Protein AF-C5CI18-F1 (afdb_monomer_lite)

InterPro domains:
  IPR018646 Membrane protein of 12 TMs [PF09847] (4-197)

Secondary structure (DSSP, 8-state):
---HHHHHHHHHHHHHHH-HHHHHHHHHHHHHHHHHHHH-GGGGSTTHHHHHHHHHHHHHHHHHHHHHHHHHHHHHHTT-HHHHS-TT-HHHHHHHHHHHHHHHHHHHHHHHHHHHHH-GGGHHHHHHHHHHHHHHHHHHHHHHHHHHHHHB----SSGGGSB-HHHHHHHHHHHHHHHHHTHHHHHHHHTT-HHHHHHHTT----HHHHHIIIIIHHHHHHHHHHHHHHHHHH----

Structure (mmCIF, N/CA/C/O backbone):
data_AF-C5CI18-F1
#
_entry.id   AF-C5CI18-F1
#
loop_
_atom_site.group_PDB
_atom_site.id
_atom_site.type_symbol
_atom_site.label_atom_id
_atom_site.label_alt_id
_atom_site.label_comp_id
_atom_site.label_asym_id
_atom_site.label_entity_id
_atom_site.label_seq_id
_atom_site.pdbx_PDB_ins_code
_atom_site.Cartn_x
_atom_site.Cartn_y
_atom_site.Cartn_z
_atom_site.occupancy
_atom_site.B_iso_or_equiv
_atom_site.auth_seq_id
_atom_site.auth_comp_id
_atom_site.auth_asym_id
_atom_site.auth_atom_id
_atom_site.pdbx_PDB_model_num
ATOM 1 N N . MET A 1 1 ? 27.831 -16.510 -7.599 1.00 40.03 1 MET A N 1
ATOM 2 C CA . MET A 1 1 ? 26.929 -15.718 -8.469 1.00 40.03 1 MET A CA 1
ATOM 3 C C . MET A 1 1 ? 25.742 -15.272 -7.627 1.00 40.03 1 MET A C 1
ATOM 5 O O . MET A 1 1 ? 25.211 -16.128 -6.927 1.00 40.03 1 MET A O 1
ATOM 9 N N . PRO A 1 2 ? 25.350 -13.984 -7.598 1.00 47.00 2 PRO A N 1
ATOM 10 C CA . PRO A 1 2 ? 24.151 -13.585 -6.863 1.00 47.00 2 PRO A CA 1
ATOM 11 C C . PRO A 1 2 ? 22.942 -14.331 -7.437 1.00 47.00 2 PRO A C 1
ATOM 13 O O . PRO A 1 2 ? 22.797 -14.420 -8.656 1.00 47.00 2 PRO A O 1
ATOM 16 N N . LEU A 1 3 ? 22.098 -14.893 -6.565 1.00 56.41 3 LEU A N 1
ATOM 17 C CA . LEU A 1 3 ? 20.835 -15.511 -6.973 1.00 56.41 3 LEU A CA 1
ATOM 18 C C . LEU A 1 3 ? 20.064 -14.516 -7.859 1.00 56.41 3 LEU A C 1
ATOM 20 O O . LEU A 1 3 ? 20.013 -13.333 -7.511 1.00 56.41 3 LEU A O 1
ATOM 24 N N . PRO A 1 4 ? 19.436 -14.958 -8.964 1.00 71.25 4 PRO A N 1
ATOM 25 C CA . PRO A 1 4 ? 18.792 -14.063 -9.932 1.00 71.25 4 PRO A CA 1
ATOM 26 C C . PRO A 1 4 ? 17.787 -13.100 -9.279 1.00 71.25 4 PRO A C 1
ATOM 28 O O . PRO A 1 4 ? 17.655 -11.961 -9.703 1.00 71.25 4 PRO A O 1
ATOM 31 N N . PHE A 1 5 ? 17.150 -13.510 -8.179 1.00 71.56 5 PHE A N 1
ATOM 32 C CA . PHE A 1 5 ? 16.257 -12.672 -7.376 1.00 71.56 5 PHE A CA 1
ATOM 33 C C . PHE A 1 5 ? 16.962 -11.507 -6.648 1.00 71.56 5 PHE A C 1
ATOM 35 O O . PHE A 1 5 ? 16.484 -10.375 -6.685 1.00 71.56 5 PHE A O 1
ATOM 42 N N . LEU A 1 6 ? 18.126 -11.753 -6.034 1.00 75.56 6 LEU A N 1
ATOM 43 C CA . LEU A 1 6 ? 18.926 -10.716 -5.364 1.00 75.56 6 LEU A CA 1
ATOM 44 C C . LEU A 1 6 ? 19.463 -9.682 -6.359 1.00 75.56 6 LEU A C 1
ATOM 46 O O . LEU A 1 6 ? 19.608 -8.510 -6.014 1.00 75.56 6 LEU A O 1
ATOM 50 N N . ALA A 1 7 ? 19.741 -10.104 -7.595 1.00 77.62 7 ALA A N 1
ATOM 51 C CA . ALA A 1 7 ? 20.151 -9.195 -8.658 1.00 77.62 7 ALA A CA 1
ATOM 52 C C . ALA A 1 7 ? 19.034 -8.196 -9.015 1.00 77.62 7 ALA A C 1
ATOM 54 O O . ALA A 1 7 ? 19.315 -7.002 -9.111 1.00 77.62 7 ALA A O 1
ATOM 55 N N . PHE A 1 8 ? 17.778 -8.653 -9.125 1.00 76.31 8 PHE A N 1
ATOM 56 C CA . PHE A 1 8 ? 16.625 -7.771 -9.359 1.00 76.31 8 PHE A CA 1
ATOM 57 C C . PHE A 1 8 ? 16.404 -6.788 -8.203 1.00 76.31 8 PHE A C 1
ATOM 59 O O . PHE A 1 8 ? 16.270 -5.592 -8.442 1.00 76.31 8 PHE A O 1
ATOM 66 N N . LEU A 1 9 ? 16.474 -7.260 -6.952 1.00 76.44 9 LEU A N 1
ATOM 67 C CA . LEU A 1 9 ? 16.364 -6.384 -5.779 1.00 76.44 9 LEU A CA 1
ATOM 68 C C . LEU A 1 9 ? 17.445 -5.297 -5.763 1.00 76.44 9 LEU A C 1
ATOM 70 O O . LEU A 1 9 ? 17.152 -4.120 -5.563 1.00 76.44 9 LEU A O 1
ATOM 74 N N . ARG A 1 10 ? 18.707 -5.676 -5.994 1.00 81.00 10 ARG A N 1
ATOM 75 C CA . ARG A 1 10 ? 19.821 -4.721 -6.017 1.00 81.00 10 ARG A CA 1
ATOM 76 C C . ARG A 1 10 ? 19.659 -3.700 -7.142 1.00 81.00 10 ARG A C 1
ATOM 78 O O . ARG A 1 10 ? 19.956 -2.528 -6.929 1.00 81.00 10 ARG A O 1
ATOM 85 N N . LYS A 1 11 ? 19.214 -4.142 -8.321 1.00 82.94 11 LYS A N 1
ATOM 86 C CA . LYS A 1 11 ? 18.955 -3.270 -9.470 1.00 82.94 11 LYS A CA 1
ATOM 87 C C . LYS A 1 11 ? 17.913 -2.207 -9.115 1.00 82.94 11 LYS A C 1
ATOM 89 O O . LYS A 1 11 ? 18.210 -1.024 -9.256 1.00 82.94 11 LYS A O 1
ATOM 94 N N . ASP A 1 12 ? 16.749 -2.619 -8.615 1.00 80.38 12 ASP A N 1
ATOM 95 C CA . ASP A 1 12 ? 15.661 -1.695 -8.280 1.00 80.38 12 ASP A CA 1
ATOM 96 C C . ASP A 1 12 ? 16.062 -0.723 -7.163 1.00 80.38 12 ASP A C 1
ATOM 98 O O . ASP A 1 12 ? 15.792 0.473 -7.258 1.00 80.38 12 ASP A O 1
ATOM 102 N N . LEU A 1 13 ? 16.796 -1.191 -6.146 1.00 82.81 13 LEU A N 1
ATOM 103 C CA . LEU A 1 13 ? 17.299 -0.317 -5.082 1.00 82.81 13 LEU A CA 1
ATOM 104 C C . LEU A 1 13 ? 18.236 0.765 -5.627 1.00 82.81 13 LEU A C 1
ATOM 106 O O . LEU A 1 13 ? 18.121 1.938 -5.277 1.00 82.81 13 LEU A O 1
ATOM 110 N N . LEU A 1 14 ? 19.179 0.367 -6.486 1.00 83.56 14 LEU A N 1
ATOM 111 C CA . LEU A 1 14 ? 20.121 1.296 -7.101 1.00 83.56 14 LEU A CA 1
ATOM 112 C C . LEU A 1 14 ? 19.411 2.285 -8.023 1.00 83.56 14 LEU A C 1
ATOM 114 O O . LEU A 1 14 ? 19.809 3.445 -8.058 1.00 83.56 14 LEU A O 1
ATOM 118 N N . LEU A 1 15 ? 18.371 1.853 -8.740 1.00 83.00 15 LEU A N 1
ATOM 119 C CA . LEU A 1 15 ? 17.562 2.733 -9.579 1.00 83.00 15 LEU A CA 1
ATOM 120 C C . LEU A 1 15 ? 16.873 3.813 -8.736 1.00 83.00 15 LEU A C 1
ATOM 122 O O . LEU A 1 15 ? 16.994 4.993 -9.052 1.00 83.00 15 LEU A O 1
ATOM 126 N N . ILE A 1 16 ? 16.231 3.426 -7.628 1.00 84.62 16 ILE A N 1
ATOM 127 C CA . ILE A 1 16 ? 15.568 4.368 -6.710 1.00 84.62 16 ILE A CA 1
ATOM 128 C C . ILE A 1 16 ? 16.565 5.397 -6.164 1.00 84.62 16 ILE A C 1
ATOM 130 O O . ILE A 1 16 ? 16.252 6.581 -6.116 1.00 84.62 16 ILE A O 1
ATOM 134 N N . LEU A 1 17 ? 17.766 4.962 -5.768 1.00 83.81 17 LEU A N 1
ATOM 135 C CA . LEU A 1 17 ? 18.790 5.849 -5.203 1.00 83.81 17 LEU A CA 1
ATOM 136 C C . LEU A 1 17 ? 19.443 6.771 -6.242 1.00 83.81 17 LEU A C 1
ATOM 138 O O . LEU A 1 17 ? 19.884 7.863 -5.892 1.00 83.81 17 LEU A O 1
ATOM 142 N N . ARG A 1 18 ? 19.542 6.334 -7.501 1.00 84.44 18 ARG A N 1
ATOM 143 C CA . ARG A 1 18 ? 20.154 7.116 -8.586 1.00 84.44 18 ARG A CA 1
ATOM 144 C C . ARG A 1 18 ? 19.205 8.146 -9.176 1.00 84.44 18 ARG A C 1
ATOM 146 O O . ARG A 1 18 ? 19.661 9.213 -9.571 1.00 84.44 18 ARG A O 1
ATOM 153 N N . GLU A 1 19 ? 17.915 7.832 -9.235 1.00 84.50 19 GLU A N 1
ATOM 154 C CA . GLU A 1 19 ? 16.907 8.697 -9.836 1.00 84.50 19 GLU A CA 1
ATOM 155 C C . GLU A 1 19 ? 16.219 9.555 -8.763 1.00 84.50 19 GLU A C 1
ATOM 157 O O . GLU A 1 19 ? 15.298 9.084 -8.088 1.00 84.50 19 GLU A O 1
ATOM 162 N N . PRO A 1 20 ? 16.583 10.844 -8.610 1.00 82.94 20 PRO A N 1
ATOM 163 C CA . PRO A 1 20 ? 16.071 11.688 -7.527 1.00 82.94 20 PRO A CA 1
ATOM 164 C C . PRO A 1 20 ? 14.546 11.859 -7.570 1.00 82.94 20 PRO A C 1
ATOM 166 O O . PRO A 1 20 ? 13.908 12.058 -6.540 1.00 82.94 20 PRO A O 1
ATOM 169 N N . LYS A 1 21 ? 13.939 11.738 -8.756 1.00 83.12 21 LYS A N 1
ATOM 170 C CA . LYS A 1 21 ? 12.481 11.791 -8.936 1.00 83.12 21 LYS A CA 1
ATOM 171 C C . LYS A 1 21 ? 11.787 10.555 -8.363 1.00 83.12 21 LYS A C 1
ATOM 173 O O . LYS A 1 21 ? 10.728 10.689 -7.754 1.00 83.12 21 LYS A O 1
ATOM 178 N N . LEU A 1 22 ? 12.388 9.374 -8.537 1.00 82.38 22 LEU A N 1
ATOM 179 C CA . LEU A 1 22 ? 11.909 8.142 -7.915 1.00 82.38 22 LEU A CA 1
ATOM 180 C C . LEU A 1 22 ? 12.125 8.221 -6.405 1.00 82.38 22 LEU A C 1
ATOM 182 O O . LEU A 1 22 ? 11.165 8.050 -5.662 1.00 82.38 22 LEU A O 1
ATOM 186 N N . ALA A 1 23 ? 13.325 8.593 -5.948 1.00 85.31 23 ALA A N 1
ATOM 187 C CA . ALA A 1 23 ? 13.603 8.788 -4.523 1.00 85.31 23 ALA A CA 1
ATOM 188 C C . ALA A 1 23 ? 12.584 9.726 -3.849 1.00 85.31 23 ALA A C 1
ATOM 190 O O . ALA A 1 23 ? 12.075 9.417 -2.772 1.00 85.31 23 ALA A O 1
ATOM 191 N N . PHE A 1 24 ? 12.229 10.837 -4.504 1.00 84.69 24 PHE A N 1
ATOM 192 C CA . PHE A 1 24 ? 11.206 11.757 -4.011 1.00 84.69 24 PHE A CA 1
ATOM 193 C C . PHE A 1 24 ? 9.830 11.095 -3.881 1.00 84.69 24 PHE A C 1
ATOM 195 O O . PHE A 1 24 ? 9.183 11.259 -2.849 1.00 84.69 24 PHE A O 1
ATOM 202 N N . ALA A 1 25 ? 9.389 10.318 -4.876 1.00 84.25 25 ALA A N 1
ATOM 203 C CA . ALA A 1 25 ? 8.113 9.603 -4.809 1.00 84.25 25 ALA A CA 1
ATOM 204 C C . ALA A 1 25 ? 8.063 8.620 -3.623 1.00 84.25 25 ALA A C 1
ATOM 206 O O . ALA A 1 25 ? 7.066 8.570 -2.903 1.00 84.25 25 ALA A O 1
ATOM 207 N N . PHE A 1 26 ? 9.157 7.909 -3.344 1.00 87.06 26 PHE A N 1
ATOM 208 C CA . PHE A 1 26 ? 9.227 7.027 -2.177 1.00 87.06 26 PHE A CA 1
ATOM 209 C C . PHE A 1 26 ? 9.206 7.793 -0.855 1.00 87.06 26 PHE A C 1
ATOM 211 O O . PHE A 1 26 ? 8.498 7.399 0.066 1.00 87.06 26 PHE A O 1
ATOM 218 N N . LEU A 1 27 ? 9.963 8.885 -0.744 1.00 88.38 27 LEU A N 1
ATOM 219 C CA . LEU A 1 27 ? 10.158 9.584 0.528 1.00 88.38 27 LEU A CA 1
ATOM 220 C C . LEU A 1 27 ? 9.075 10.618 0.855 1.00 88.38 27 LEU A C 1
ATOM 222 O O . LEU A 1 27 ? 8.988 11.055 2.003 1.00 88.38 27 LEU A O 1
ATOM 226 N N . TYR A 1 28 ? 8.247 11.012 -0.116 1.00 88.50 28 TYR A N 1
ATOM 227 C CA . TYR A 1 28 ? 7.237 12.056 0.066 1.00 88.50 28 TYR A CA 1
ATOM 228 C C . TYR A 1 28 ? 6.346 11.845 1.304 1.00 88.50 28 TYR A C 1
ATOM 230 O O . TYR A 1 28 ? 6.217 12.785 2.097 1.00 88.50 28 TYR A O 1
ATOM 238 N N . PRO A 1 29 ? 5.790 10.641 1.563 1.00 87.00 29 PRO A N 1
ATOM 239 C CA . PRO A 1 29 ? 4.938 10.437 2.733 1.00 87.00 29 PRO A CA 1
ATOM 240 C C . PRO A 1 29 ? 5.662 10.643 4.067 1.00 87.00 29 PRO A C 1
ATOM 242 O O . PRO A 1 29 ? 5.061 11.137 5.019 1.00 87.00 29 PRO A O 1
ATOM 245 N N . THR A 1 30 ? 6.958 10.325 4.128 1.00 86.69 30 THR A N 1
ATOM 246 C CA . THR A 1 30 ? 7.787 10.478 5.332 1.00 86.69 30 THR A CA 1
ATOM 247 C C . THR A 1 30 ? 7.905 11.936 5.761 1.00 86.69 30 THR A C 1
ATOM 249 O O . THR A 1 30 ? 7.894 12.221 6.955 1.00 86.69 30 THR A O 1
ATOM 252 N N . PHE A 1 31 ? 8.001 12.866 4.807 1.00 87.44 31 PHE A N 1
ATOM 253 C CA . PHE A 1 31 ? 8.146 14.296 5.097 1.00 87.44 31 PHE A CA 1
ATOM 254 C C . PHE A 1 31 ? 6.803 15.009 5.247 1.00 87.44 31 PHE A C 1
ATOM 256 O O . PHE A 1 31 ? 6.665 15.909 6.078 1.00 87.44 31 PHE A O 1
ATOM 263 N N . PHE A 1 32 ? 5.802 14.601 4.465 1.00 88.25 32 PHE A N 1
ATOM 264 C CA . PHE A 1 32 ? 4.508 15.273 4.433 1.00 88.25 32 PHE A CA 1
ATOM 265 C C . PHE A 1 32 ? 3.740 15.138 5.753 1.00 88.25 32 PHE A C 1
ATOM 267 O O . PHE A 1 32 ? 3.159 16.114 6.224 1.00 88.25 32 PHE A O 1
ATOM 274 N N . ILE A 1 33 ? 3.763 13.960 6.388 1.00 85.62 33 ILE A N 1
ATOM 275 C CA . ILE A 1 33 ? 3.007 13.726 7.628 1.00 85.62 33 ILE A CA 1
ATOM 276 C C . ILE A 1 33 ? 3.530 14.575 8.804 1.00 85.62 33 ILE A C 1
ATOM 278 O O . ILE A 1 33 ? 2.727 15.266 9.433 1.00 85.62 33 ILE A O 1
ATOM 282 N N . PRO A 1 34 ? 4.842 14.624 9.104 1.00 85.50 34 PRO A N 1
ATOM 283 C CA . PRO A 1 34 ? 5.355 15.547 10.113 1.00 85.50 34 PRO A CA 1
ATOM 284 C C . PRO A 1 34 ? 5.069 17.014 9.773 1.00 85.50 34 PRO A C 1
ATOM 286 O O . PRO A 1 34 ? 4.675 17.774 10.654 1.00 85.50 34 PRO A O 1
ATOM 289 N N . ALA A 1 35 ? 5.214 17.413 8.504 1.00 89.38 35 ALA A N 1
ATOM 290 C CA . ALA A 1 35 ? 4.961 18.788 8.079 1.00 89.38 35 ALA A CA 1
ATOM 291 C C . ALA A 1 35 ? 3.494 19.205 8.289 1.00 89.38 35 ALA A C 1
ATOM 293 O O . ALA A 1 35 ? 3.228 20.276 8.841 1.00 89.38 35 ALA A O 1
ATOM 294 N N . ILE A 1 36 ? 2.525 18.359 7.919 1.00 89.88 36 ILE A N 1
ATOM 295 C CA . ILE A 1 36 ? 1.109 18.700 8.100 1.00 89.88 36 ILE A CA 1
ATOM 296 C C . ILE A 1 36 ? 0.719 18.752 9.580 1.00 89.88 36 ILE A C 1
ATOM 298 O O . ILE A 1 36 ? -0.036 19.631 9.985 1.00 89.88 36 ILE A O 1
ATOM 302 N N . VAL A 1 37 ? 1.294 17.879 10.409 1.00 89.81 37 VAL A N 1
ATOM 303 C CA . VAL A 1 37 ? 1.093 17.910 11.863 1.00 89.81 37 VAL A CA 1
ATOM 304 C C . VAL A 1 37 ? 1.670 19.186 12.484 1.00 89.81 37 VAL A C 1
ATOM 306 O O . VAL A 1 37 ? 1.046 19.763 13.372 1.00 89.81 37 VAL A O 1
ATOM 309 N N . LEU A 1 38 ? 2.835 19.648 12.015 1.00 90.44 38 LEU A N 1
ATOM 310 C CA . LEU A 1 38 ? 3.441 20.903 12.477 1.00 90.44 38 LEU A CA 1
ATOM 311 C C . LEU A 1 38 ? 2.593 22.123 12.099 1.00 90.44 38 LEU A C 1
ATOM 313 O O . LEU A 1 38 ? 2.406 23.014 12.922 1.00 90.44 38 LEU A O 1
ATOM 317 N N . THR A 1 39 ? 2.071 22.154 10.872 1.00 92.56 39 THR A N 1
ATOM 318 C CA . THR A 1 39 ? 1.236 23.268 10.385 1.00 92.56 39 THR A CA 1
ATOM 319 C C . THR A 1 39 ? -0.175 23.266 10.971 1.00 92.56 39 THR A C 1
ATOM 321 O O . TH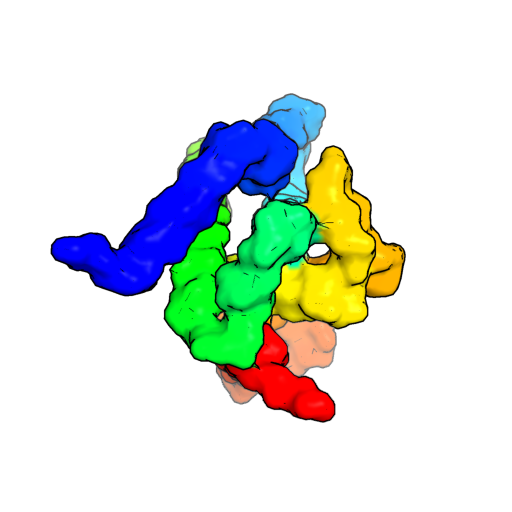R A 1 39 ? -0.750 24.333 11.156 1.00 92.56 39 THR A O 1
ATOM 324 N N . ASN A 1 40 ? -0.724 22.095 11.306 1.00 91.81 40 ASN A N 1
ATOM 325 C CA . ASN A 1 40 ? -2.082 21.944 11.828 1.00 91.81 40 ASN A CA 1
ATOM 326 C C . ASN A 1 40 ? -2.112 21.054 13.087 1.00 91.81 40 ASN A C 1
ATOM 328 O O . ASN A 1 40 ? -2.553 19.902 13.028 1.00 91.81 40 ASN A O 1
ATOM 332 N N . PRO A 1 41 ? -1.710 21.575 14.264 1.00 90.25 41 PRO A N 1
ATOM 333 C CA . PRO A 1 41 ? -1.658 20.793 15.504 1.00 90.25 41 PRO A CA 1
ATOM 334 C C . PRO A 1 41 ? -3.014 20.244 15.976 1.00 90.25 41 PRO A C 1
ATOM 336 O O . PRO A 1 41 ? -3.059 19.304 16.772 1.00 90.25 41 PRO A O 1
ATOM 339 N N . SER A 1 42 ? -4.129 20.802 15.492 1.00 92.44 42 SER A N 1
ATOM 340 C CA . SER A 1 42 ? -5.485 20.301 15.754 1.00 92.44 42 SER A CA 1
ATOM 341 C C . SER A 1 42 ? -5.691 18.860 15.272 1.00 92.44 42 SER A C 1
ATOM 343 O O . SER A 1 42 ? -6.495 18.139 15.858 1.00 92.44 42 SER A O 1
ATOM 345 N N . LEU A 1 43 ? -4.911 18.401 14.284 1.00 90.56 43 LEU A N 1
ATOM 346 C CA . LEU A 1 43 ? -4.914 17.020 13.792 1.00 90.56 43 LEU A CA 1
ATOM 347 C C . LEU A 1 43 ? -4.495 15.990 14.854 1.00 90.56 43 LEU A C 1
ATOM 349 O O . LEU A 1 43 ? -4.790 14.807 14.717 1.00 90.56 43 LEU A O 1
ATOM 353 N N . LEU A 1 44 ? -3.836 16.419 15.933 1.00 90.19 44 LEU A N 1
ATOM 354 C CA . LEU A 1 44 ? -3.428 15.539 17.032 1.00 90.19 44 LEU A CA 1
ATOM 355 C C . LEU A 1 44 ? -4.510 15.366 18.111 1.00 90.19 44 LEU A C 1
ATOM 357 O O . LEU A 1 44 ? -4.259 14.711 19.122 1.00 90.19 44 LEU A O 1
ATOM 361 N N . ARG A 1 45 ? -5.693 15.978 17.955 1.00 88.56 45 ARG A N 1
ATOM 362 C CA . ARG A 1 45 ? -6.739 16.003 18.991 1.00 88.56 45 ARG A CA 1
ATOM 363 C C . ARG A 1 45 ? -8.126 15.703 18.422 1.00 88.56 45 ARG A C 1
ATOM 365 O O . ARG A 1 45 ? -8.451 16.091 17.303 1.00 88.56 45 ARG A O 1
ATOM 372 N N . GLY A 1 46 ? -8.970 15.058 19.232 1.00 87.12 46 GLY A N 1
ATOM 373 C CA . GLY A 1 46 ? -10.384 14.813 18.920 1.00 87.12 46 GLY A CA 1
ATOM 374 C C . GLY A 1 46 ? -10.601 14.182 17.539 1.00 87.12 46 GLY A C 1
ATOM 375 O O . GLY A 1 46 ? -9.893 13.253 17.153 1.00 87.12 46 GLY A O 1
ATOM 376 N N . GLY A 1 47 ? -11.558 14.717 16.774 1.00 86.00 47 GLY A N 1
ATOM 377 C CA . GLY A 1 47 ? -11.851 14.264 15.407 1.00 86.00 47 GLY A CA 1
ATOM 378 C C . GLY A 1 47 ? -10.715 14.487 14.397 1.00 86.00 47 GLY A C 1
ATOM 379 O O . GLY A 1 47 ? -10.673 13.803 13.376 1.00 86.00 47 GLY A O 1
ATOM 380 N N . GLY A 1 48 ? -9.755 15.373 14.691 1.00 88.81 48 GLY A N 1
ATOM 381 C CA . GLY A 1 48 ? -8.579 15.598 13.847 1.00 88.81 48 GLY A CA 1
ATOM 382 C C . GLY A 1 48 ? -7.694 14.356 13.710 1.00 88.81 48 GLY A C 1
ATOM 383 O O . GLY A 1 48 ? -7.100 14.139 12.657 1.00 88.81 48 GLY A O 1
ATOM 384 N N . ILE A 1 49 ? -7.691 13.479 14.720 1.00 87.75 49 ILE A N 1
ATOM 385 C CA . ILE A 1 49 ? -6.933 12.220 14.701 1.00 87.75 49 ILE A CA 1
ATOM 386 C C . ILE A 1 49 ? -7.434 11.308 13.576 1.00 87.75 49 ILE A C 1
ATOM 388 O O . ILE A 1 49 ? -6.637 10.712 12.854 1.00 87.75 49 ILE A O 1
ATOM 392 N N . LEU A 1 50 ? -8.754 11.229 13.380 1.00 86.19 50 LEU A N 1
ATOM 393 C CA . LEU A 1 50 ? -9.350 10.432 12.304 1.00 86.19 50 LEU A CA 1
ATOM 394 C C . LEU A 1 50 ? -8.990 10.989 10.925 1.00 86.19 50 LEU A C 1
ATOM 396 O O . LEU A 1 50 ? -8.702 10.217 10.009 1.00 86.19 50 LEU A O 1
ATOM 400 N N . GLN A 1 51 ? -8.960 12.316 10.780 1.00 89.25 51 GLN A N 1
ATOM 401 C CA . GLN A 1 51 ? -8.529 12.968 9.542 1.00 89.25 51 GLN A CA 1
ATOM 402 C C . GLN A 1 51 ? -7.055 12.673 9.249 1.00 89.25 51 GLN A C 1
ATOM 404 O O . GLN A 1 51 ? -6.719 12.298 8.128 1.00 89.25 51 GLN A O 1
ATOM 409 N N . LEU A 1 52 ? -6.189 12.765 10.264 1.00 90.50 52 LEU A N 1
ATOM 410 C CA . LEU A 1 52 ? -4.765 12.463 10.142 1.00 90.50 52 LEU A CA 1
ATOM 411 C C . LEU A 1 52 ? -4.518 11.005 9.741 1.00 90.50 52 LEU A C 1
ATOM 413 O O . LEU A 1 52 ? -3.721 10.747 8.842 1.00 90.50 52 LEU A O 1
ATOM 417 N N . LEU A 1 53 ? -5.220 10.058 10.370 1.00 88.50 53 LEU A N 1
ATOM 418 C CA . LEU A 1 53 ? -5.124 8.638 10.028 1.00 88.50 53 LEU A CA 1
ATOM 419 C C . LEU A 1 53 ? -5.611 8.370 8.604 1.00 88.50 53 LEU A C 1
ATOM 421 O O . LEU A 1 53 ? -4.929 7.683 7.849 1.00 88.50 53 LEU A O 1
ATOM 425 N N . SER A 1 54 ? -6.746 8.951 8.214 1.00 87.31 54 SER A N 1
ATOM 426 C CA . SER A 1 54 ? -7.296 8.796 6.862 1.00 87.31 54 SER A CA 1
ATOM 427 C C . SER A 1 54 ? -6.329 9.329 5.806 1.00 87.31 54 SER A C 1
ATOM 429 O O . SER A 1 54 ? -6.051 8.655 4.817 1.00 87.31 54 SER A O 1
ATOM 431 N N . LEU A 1 55 ? -5.759 10.511 6.051 1.00 90.31 55 LEU A N 1
ATOM 432 C CA . LEU A 1 55 ? -4.768 11.130 5.180 1.00 90.31 55 LEU A CA 1
ATOM 433 C C . LEU A 1 55 ? -3.490 10.294 5.082 1.00 90.31 55 LEU A C 1
ATOM 435 O O . LEU A 1 55 ? -2.965 10.115 3.989 1.00 90.31 55 LEU A O 1
ATOM 439 N N . LEU A 1 56 ? -2.999 9.765 6.203 1.00 89.88 56 LEU A N 1
ATOM 440 C CA . LEU A 1 56 ? -1.818 8.906 6.242 1.00 89.88 56 LEU A CA 1
ATOM 441 C C . LEU A 1 56 ? -2.021 7.638 5.422 1.00 89.88 56 LEU A C 1
ATOM 443 O O . LEU A 1 56 ? -1.176 7.301 4.596 1.00 89.88 56 LEU A O 1
ATOM 447 N N . ILE A 1 57 ? -3.143 6.951 5.641 1.00 90.38 57 ILE A N 1
ATOM 448 C CA . ILE A 1 57 ? -3.483 5.717 4.931 1.00 90.38 57 ILE A CA 1
ATOM 449 C C . ILE A 1 57 ? -3.560 6.001 3.436 1.00 90.38 57 ILE A C 1
ATOM 451 O O . ILE A 1 57 ? -2.894 5.330 2.650 1.00 90.38 57 ILE A O 1
ATOM 455 N N . PHE A 1 58 ? -4.304 7.042 3.059 1.00 90.62 58 PHE A N 1
ATOM 456 C CA . PHE A 1 58 ? -4.423 7.471 1.674 1.00 90.62 58 PHE A CA 1
ATOM 457 C C . PHE A 1 58 ? -3.056 7.772 1.054 1.00 90.62 58 PHE A C 1
ATOM 459 O O . PHE A 1 58 ? -2.752 7.284 -0.031 1.00 90.62 58 PHE A O 1
ATOM 466 N N . LEU A 1 59 ? -2.208 8.536 1.744 1.00 91.81 59 LEU A N 1
ATOM 467 C CA . LEU A 1 59 ? -0.917 8.956 1.218 1.00 91.81 59 LEU A CA 1
ATOM 468 C C . LEU A 1 59 ? 0.027 7.770 1.017 1.00 91.81 59 LEU A C 1
ATOM 470 O O . LEU A 1 59 ? 0.639 7.658 -0.040 1.00 91.81 59 LEU A O 1
ATOM 474 N N . ILE A 1 60 ? 0.113 6.867 1.994 1.00 92.75 60 ILE A N 1
ATOM 475 C CA . ILE A 1 60 ? 0.933 5.656 1.896 1.00 92.75 60 ILE A CA 1
ATOM 476 C C . ILE A 1 60 ? 0.451 4.773 0.749 1.00 92.75 60 ILE A C 1
ATOM 478 O O . ILE A 1 60 ? 1.257 4.375 -0.093 1.00 92.75 60 ILE A O 1
ATOM 482 N N . CYS A 1 61 ? -0.850 4.496 0.682 1.00 94.12 61 CYS A N 1
ATOM 483 C CA . CYS A 1 61 ? -1.426 3.647 -0.354 1.00 94.12 61 CYS A CA 1
ATOM 484 C C . CYS A 1 61 ? -1.252 4.256 -1.747 1.00 94.12 61 CYS A C 1
ATOM 486 O O . CYS A 1 61 ? -0.781 3.582 -2.660 1.00 94.12 61 CYS A O 1
ATOM 488 N N . ASN A 1 62 ? -1.556 5.544 -1.900 1.00 92.12 62 ASN A N 1
ATOM 489 C CA . ASN A 1 62 ? -1.458 6.226 -3.183 1.00 92.12 62 ASN A CA 1
ATOM 490 C C . ASN A 1 62 ? -0.010 6.315 -3.665 1.00 92.12 62 ASN A C 1
ATOM 492 O O . ASN A 1 62 ? 0.282 5.981 -4.812 1.00 92.12 62 ASN A O 1
ATOM 496 N N . TYR A 1 63 ? 0.922 6.689 -2.786 1.00 92.19 63 TYR A N 1
ATOM 497 C CA . TYR A 1 63 ? 2.329 6.756 -3.164 1.00 92.19 63 TYR A CA 1
ATOM 498 C C . TYR A 1 63 ? 2.948 5.374 -3.395 1.00 92.19 63 TYR A C 1
ATOM 500 O O . TYR A 1 63 ? 3.815 5.262 -4.253 1.00 92.19 63 TYR A O 1
ATOM 508 N N . THR A 1 64 ? 2.463 4.312 -2.742 1.00 94.75 64 THR A N 1
ATOM 509 C CA . THR A 1 64 ? 2.849 2.933 -3.095 1.00 94.75 64 THR A CA 1
ATOM 510 C C . THR A 1 64 ? 2.523 2.636 -4.562 1.00 94.75 64 THR A C 1
ATOM 512 O O . THR A 1 64 ? 3.393 2.192 -5.316 1.00 94.75 64 THR A O 1
ATOM 515 N N . THR A 1 65 ? 1.295 2.942 -4.990 1.00 92.31 65 THR A N 1
ATOM 516 C CA . THR A 1 65 ? 0.840 2.744 -6.374 1.00 92.31 65 THR A CA 1
ATOM 517 C C . THR A 1 65 ? 1.612 3.628 -7.362 1.00 92.31 65 THR A C 1
ATOM 519 O O . THR A 1 65 ? 2.084 3.138 -8.392 1.00 92.31 65 THR A O 1
ATOM 522 N N . ILE A 1 66 ? 1.804 4.915 -7.037 1.00 89.75 66 ILE A N 1
ATOM 523 C CA . ILE A 1 66 ? 2.558 5.873 -7.865 1.00 89.75 66 ILE A CA 1
ATOM 524 C C . ILE A 1 66 ? 4.006 5.414 -8.033 1.00 89.75 66 ILE A C 1
ATOM 526 O O . ILE A 1 66 ? 4.491 5.336 -9.156 1.00 89.75 66 ILE A O 1
ATOM 530 N N . SER A 1 67 ? 4.690 5.072 -6.944 1.00 91.19 67 SER A N 1
ATOM 531 C CA . SER A 1 67 ? 6.088 4.642 -6.975 1.00 91.19 67 SER A CA 1
ATOM 532 C C . SER A 1 67 ? 6.280 3.346 -7.761 1.00 91.19 67 SER A C 1
ATOM 534 O O . SER A 1 67 ? 7.238 3.229 -8.524 1.00 91.19 67 SER A O 1
ATOM 536 N N . SER A 1 68 ? 5.346 2.398 -7.642 1.00 91.38 68 SER A N 1
ATOM 537 C CA . SER A 1 68 ? 5.354 1.176 -8.454 1.00 91.38 68 SER A CA 1
ATOM 538 C C . SER A 1 68 ? 5.182 1.460 -9.947 1.00 91.38 68 SER A C 1
ATOM 540 O O . SER A 1 68 ? 5.965 0.982 -10.776 1.00 91.38 68 SER A O 1
ATOM 542 N N . THR A 1 69 ? 4.216 2.312 -10.289 1.00 89.12 69 THR A N 1
ATOM 543 C CA . THR A 1 69 ? 3.997 2.754 -11.671 1.00 89.12 69 THR A CA 1
ATOM 544 C C . THR A 1 69 ? 5.244 3.447 -12.224 1.00 89.12 69 THR A C 1
ATOM 546 O O . THR A 1 69 ? 5.682 3.170 -13.336 1.00 89.12 69 THR A O 1
ATOM 549 N N . ALA A 1 70 ? 5.847 4.330 -11.429 1.00 86.62 70 ALA A N 1
ATOM 550 C CA . ALA A 1 70 ? 7.002 5.122 -11.816 1.00 86.62 70 ALA A CA 1
ATOM 551 C C . ALA A 1 70 ? 8.223 4.255 -12.119 1.00 86.62 70 ALA A C 1
ATOM 553 O O . ALA A 1 70 ? 8.847 4.434 -13.161 1.00 86.62 70 ALA A O 1
ATOM 554 N N . ILE A 1 71 ? 8.546 3.302 -11.237 1.00 87.12 71 ILE A N 1
ATOM 555 C CA . ILE A 1 71 ? 9.645 2.357 -11.470 1.00 87.12 71 ILE A CA 1
ATOM 556 C C . ILE A 1 71 ? 9.408 1.592 -12.774 1.00 87.12 71 ILE A C 1
ATOM 558 O O . ILE A 1 71 ? 10.316 1.506 -13.597 1.00 87.12 71 ILE A O 1
ATOM 562 N N . SER A 1 72 ? 8.187 1.092 -12.981 1.00 84.38 72 SER A N 1
ATOM 563 C CA . SER A 1 72 ? 7.830 0.323 -14.180 1.00 84.38 72 SER A CA 1
ATOM 564 C C . SER A 1 72 ? 7.977 1.168 -15.459 1.00 84.38 72 SER A C 1
ATOM 566 O O . SER A 1 72 ? 8.590 0.729 -16.433 1.00 84.38 72 SER A O 1
ATOM 568 N N . ALA A 1 73 ? 7.525 2.426 -15.432 1.00 80.44 73 ALA A N 1
ATOM 569 C CA . ALA A 1 73 ? 7.654 3.364 -16.549 1.00 80.44 73 ALA A CA 1
ATOM 570 C C . ALA A 1 73 ? 9.119 3.738 -16.849 1.00 80.44 73 ALA A C 1
ATOM 572 O O . ALA A 1 73 ? 9.512 3.845 -18.013 1.00 80.44 73 ALA A O 1
ATOM 573 N N . PHE A 1 74 ? 9.948 3.914 -15.814 1.00 78.44 74 PHE A N 1
ATOM 574 C CA . PHE A 1 74 ? 11.377 4.196 -15.974 1.00 78.44 74 PHE A CA 1
ATOM 575 C C . PHE A 1 74 ? 12.112 3.043 -16.656 1.00 78.44 74 PHE A C 1
ATOM 577 O O . PHE A 1 74 ? 12.850 3.257 -17.616 1.00 78.44 74 PHE A O 1
ATOM 584 N N . GLU A 1 75 ? 11.895 1.809 -16.208 1.00 76.38 75 GLU A N 1
ATOM 585 C CA . GLU A 1 75 ? 12.548 0.647 -16.814 1.00 76.38 75 GLU A CA 1
ATOM 586 C C . GLU A 1 75 ? 12.098 0.412 -18.258 1.00 76.38 75 GLU A C 1
ATOM 588 O O . GLU A 1 75 ? 12.910 0.038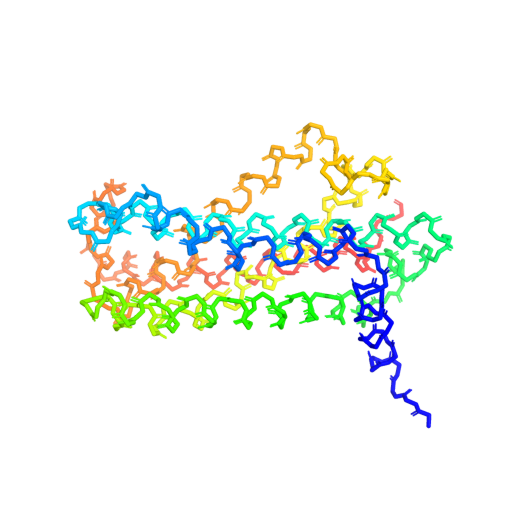 -19.109 1.00 76.38 75 GLU A O 1
ATOM 593 N N . ARG A 1 76 ? 10.824 0.694 -18.557 1.00 72.94 76 ARG A N 1
ATOM 594 C CA . ARG A 1 76 ? 10.279 0.642 -19.915 1.00 72.94 76 ARG A CA 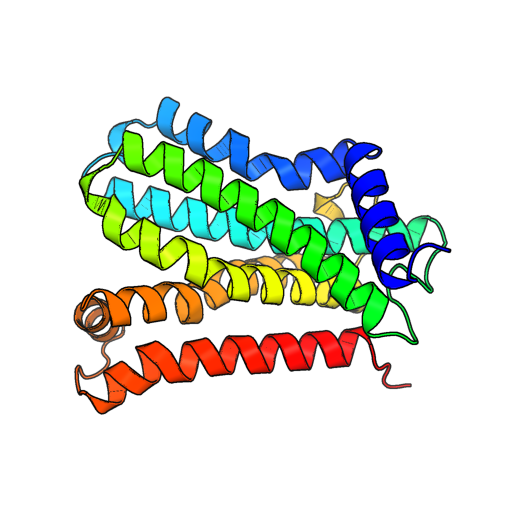1
ATOM 595 C C . ARG A 1 76 ? 11.006 1.611 -20.848 1.00 72.94 76 ARG A C 1
ATOM 597 O O . ARG A 1 76 ? 11.318 1.254 -21.983 1.00 72.94 76 ARG A O 1
ATOM 604 N N . GLN A 1 77 ? 11.314 2.817 -20.371 1.00 71.88 77 GLN A N 1
ATOM 605 C CA . GLN A 1 77 ? 12.031 3.826 -21.151 1.00 71.88 77 GLN A CA 1
ATOM 606 C C . GLN A 1 77 ? 13.502 3.457 -21.398 1.00 71.88 77 GLN A C 1
ATOM 608 O O . GLN A 1 77 ? 14.023 3.717 -22.479 1.00 71.88 77 GLN A O 1
ATOM 613 N N . VAL A 1 78 ? 14.173 2.834 -20.424 1.00 67.25 78 VAL A N 1
ATOM 614 C CA . VAL A 1 78 ? 15.594 2.435 -20.522 1.00 67.25 78 VAL A CA 1
ATOM 615 C C . VAL A 1 78 ? 15.803 1.257 -21.497 1.00 67.25 78 VAL A C 1
ATOM 617 O O . VAL A 1 78 ? 16.927 0.823 -21.732 1.00 67.25 78 VAL A O 1
ATOM 620 N N . GLY A 1 79 ? 14.735 0.754 -22.128 1.00 56.81 79 GLY A N 1
ATOM 621 C CA . GLY A 1 79 ? 14.801 -0.344 -23.095 1.00 56.81 79 GLY A CA 1
ATOM 622 C C . GLY A 1 79 ? 14.908 -1.719 -22.438 1.00 56.81 79 GLY A C 1
ATOM 623 O O . GLY A 1 79 ? 14.987 -2.731 -23.131 1.00 56.81 79 GLY A O 1
ATOM 624 N N . ASP A 1 80 ? 14.832 -1.786 -21.108 1.00 57.66 80 ASP A N 1
ATOM 625 C CA . ASP A 1 80 ? 14.824 -3.030 -20.345 1.00 57.66 80 ASP A CA 1
ATOM 626 C C . ASP A 1 80 ? 13.393 -3.584 -20.234 1.00 57.66 80 ASP A C 1
ATOM 628 O O . ASP A 1 80 ? 12.912 -3.926 -19.158 1.00 57.66 80 ASP A O 1
ATOM 632 N N . TYR A 1 81 ? 12.669 -3.649 -21.359 1.00 49.28 81 TYR A N 1
ATOM 633 C CA . TYR A 1 81 ? 11.261 -4.078 -21.410 1.00 49.28 81 TYR A CA 1
ATOM 634 C C . TYR A 1 81 ? 11.051 -5.475 -20.811 1.00 49.28 81 TYR A C 1
ATOM 636 O O . TYR A 1 81 ? 10.038 -5.726 -20.162 1.00 49.28 81 TYR A O 1
ATOM 644 N N . ASN A 1 82 ? 12.026 -6.372 -20.995 1.00 45.53 82 ASN A N 1
ATOM 645 C CA . ASN A 1 82 ? 12.000 -7.730 -20.451 1.00 45.53 82 ASN A CA 1
ATOM 646 C C . ASN A 1 82 ? 12.188 -7.780 -18.923 1.00 45.53 82 ASN A C 1
ATOM 648 O O . ASN A 1 82 ? 11.924 -8.830 -18.339 1.00 45.53 82 ASN A O 1
ATOM 652 N N . ALA A 1 83 ? 12.616 -6.690 -18.275 1.00 45.56 83 ALA A N 1
ATOM 653 C CA . ALA A 1 83 ? 12.671 -6.566 -16.816 1.00 45.56 83 ALA A CA 1
ATOM 654 C C . ALA A 1 83 ? 11.677 -5.534 -16.242 1.00 45.56 83 ALA A C 1
ATOM 656 O O . ALA A 1 83 ? 11.309 -5.673 -15.079 1.00 45.56 83 ALA A O 1
ATOM 657 N N . ALA A 1 84 ? 11.230 -4.559 -17.044 1.00 48.88 84 ALA A N 1
ATOM 658 C CA . ALA A 1 84 ? 10.245 -3.525 -16.703 1.00 48.88 84 ALA A CA 1
ATOM 659 C C . ALA A 1 84 ? 8.835 -4.089 -16.513 1.00 48.88 84 ALA A C 1
ATOM 661 O O . ALA A 1 84 ? 8.166 -3.868 -15.509 1.00 48.88 84 ALA A O 1
ATOM 662 N N . LEU A 1 85 ? 8.416 -4.875 -17.502 1.00 50.28 85 LEU A N 1
ATOM 663 C CA . LEU A 1 85 ? 7.198 -5.667 -17.529 1.00 50.28 85 LEU A CA 1
ATOM 664 C C . LEU A 1 85 ? 7.639 -7.038 -18.029 1.00 50.28 85 LEU A C 1
ATOM 666 O O . LEU A 1 85 ? 7.565 -7.307 -19.230 1.00 50.28 85 LEU A O 1
ATOM 670 N N . PRO A 1 86 ? 8.219 -7.876 -17.158 1.00 50.09 86 PRO A N 1
ATOM 671 C CA . PRO A 1 86 ? 8.848 -9.110 -17.580 1.00 50.09 86 PRO A CA 1
ATOM 672 C C . PRO A 1 86 ? 7.803 -10.016 -18.221 1.00 50.09 86 PRO A C 1
ATOM 674 O O . PRO A 1 86 ? 7.092 -10.746 -17.536 1.00 50.09 86 PRO A O 1
ATOM 677 N N . ARG A 1 87 ? 7.765 -10.017 -19.561 1.00 49.69 87 ARG A N 1
ATOM 678 C CA . ARG A 1 87 ? 6.866 -10.835 -20.389 1.00 49.69 87 ARG A CA 1
ATOM 679 C C . ARG A 1 87 ? 6.958 -12.337 -20.079 1.00 49.69 87 ARG A C 1
ATOM 681 O O . ARG A 1 87 ? 6.160 -13.095 -20.615 1.00 49.69 87 ARG A O 1
ATOM 688 N N . LYS A 1 88 ? 7.936 -12.786 -19.273 1.00 53.66 88 LYS A N 1
ATOM 689 C CA . LYS A 1 88 ? 8.202 -14.203 -18.973 1.00 53.66 88 LYS A CA 1
ATOM 690 C C . LYS A 1 88 ? 8.753 -14.484 -17.559 1.00 53.66 88 LYS A C 1
ATOM 692 O O . LYS A 1 88 ? 9.603 -15.362 -17.416 1.00 53.66 88 LYS A O 1
ATOM 697 N N . GLY A 1 89 ? 8.330 -13.786 -16.493 1.00 68.06 89 GLY A N 1
ATOM 698 C CA . GLY A 1 89 ? 8.818 -14.178 -15.158 1.00 68.06 89 GLY A CA 1
ATOM 699 C C . GLY A 1 89 ? 8.148 -13.578 -13.923 1.00 68.06 89 GLY A C 1
ATOM 700 O O . GLY A 1 89 ? 8.222 -12.382 -13.681 1.00 68.06 89 GLY A O 1
ATOM 701 N N . ILE A 1 90 ? 7.650 -14.451 -13.043 1.00 81.62 90 ILE A N 1
ATOM 702 C CA . ILE A 1 90 ? 7.122 -14.096 -11.710 1.00 81.62 90 ILE A CA 1
ATOM 703 C C . ILE A 1 90 ? 8.196 -13.478 -10.799 1.00 81.62 90 ILE A C 1
ATOM 705 O O . ILE A 1 90 ? 7.919 -12.569 -10.020 1.00 81.62 90 ILE A O 1
ATOM 709 N N . LYS A 1 91 ? 9.443 -13.960 -10.887 1.00 82.44 91 LYS A N 1
ATOM 710 C CA . LYS A 1 91 ? 10.551 -13.541 -10.008 1.00 82.44 91 LYS A CA 1
ATOM 711 C C . LYS A 1 91 ? 10.841 -12.029 -10.057 1.00 82.44 91 LYS A C 1
ATOM 713 O O . LYS A 1 91 ? 10.893 -11.438 -8.982 1.00 82.44 91 LYS A O 1
ATOM 718 N N . PRO A 1 92 ? 11.030 -11.395 -11.231 1.00 79.31 92 PRO A N 1
ATOM 719 C CA . PRO A 1 92 ? 11.244 -9.947 -11.314 1.00 79.31 92 PRO A CA 1
ATOM 720 C C . PRO A 1 92 ? 10.041 -9.123 -10.829 1.00 79.31 92 PRO A C 1
ATOM 722 O O . PRO A 1 92 ? 10.244 -8.156 -10.098 1.00 79.31 92 PRO A O 1
ATOM 725 N N . VAL A 1 93 ? 8.802 -9.542 -11.129 1.00 86.00 93 VAL A N 1
ATOM 726 C CA . VAL A 1 93 ? 7.588 -8.873 -10.614 1.00 86.00 93 VAL A CA 1
ATOM 727 C C . VAL A 1 93 ? 7.552 -8.903 -9.089 1.00 86.00 93 VAL A C 1
ATOM 729 O O . VAL A 1 93 ? 7.376 -7.868 -8.451 1.00 86.00 93 VAL A O 1
ATOM 732 N N . LEU A 1 94 ? 7.769 -10.078 -8.491 1.00 88.25 94 LEU A N 1
ATOM 733 C CA . LEU A 1 94 ? 7.785 -10.219 -7.037 1.00 88.25 94 LEU A CA 1
ATOM 734 C C . LEU A 1 94 ? 8.947 -9.463 -6.395 1.00 88.25 94 LEU A C 1
ATOM 736 O O . LEU A 1 94 ? 8.748 -8.857 -5.349 1.00 88.25 94 LEU A O 1
ATOM 740 N N . ALA A 1 95 ? 10.140 -9.465 -6.997 1.00 87.00 95 ALA A N 1
ATOM 741 C CA . ALA A 1 95 ? 11.287 -8.722 -6.473 1.00 87.00 95 ALA A CA 1
ATOM 742 C C . ALA A 1 95 ? 10.970 -7.222 -6.368 1.00 87.00 95 ALA A C 1
ATOM 744 O O . ALA A 1 95 ? 11.151 -6.623 -5.306 1.00 87.00 95 ALA A O 1
ATOM 745 N N . LYS A 1 96 ? 10.407 -6.649 -7.436 1.00 88.25 96 LYS A N 1
ATOM 746 C CA . LYS A 1 96 ? 9.974 -5.251 -7.472 1.00 88.25 96 LYS A CA 1
ATOM 747 C C . LYS A 1 96 ? 8.855 -4.978 -6.471 1.00 88.25 96 LYS A C 1
ATOM 749 O O . LYS A 1 96 ? 8.921 -4.029 -5.692 1.00 88.25 96 LYS A O 1
ATOM 754 N N . ALA A 1 97 ? 7.847 -5.845 -6.423 1.00 92.44 97 ALA A N 1
ATOM 755 C CA . ALA A 1 97 ? 6.753 -5.678 -5.479 1.00 92.44 97 ALA A CA 1
ATOM 756 C C . ALA A 1 97 ? 7.253 -5.687 -4.025 1.00 92.44 97 ALA A C 1
ATOM 758 O O . ALA A 1 97 ? 6.854 -4.840 -3.223 1.00 92.44 97 ALA A O 1
ATOM 759 N N . LEU A 1 98 ? 8.175 -6.598 -3.704 1.00 93.00 98 LEU A N 1
ATOM 760 C CA . LEU A 1 98 ? 8.752 -6.761 -2.374 1.00 93.00 98 LEU A CA 1
ATOM 761 C C . LEU A 1 98 ? 9.669 -5.609 -1.974 1.00 93.00 98 LEU A C 1
ATOM 763 O O . LEU A 1 98 ? 9.612 -5.205 -0.816 1.00 93.00 98 LEU A O 1
ATOM 767 N N . ILE A 1 99 ? 10.467 -5.039 -2.885 1.00 91.88 99 ILE A N 1
ATOM 768 C CA . ILE A 1 99 ? 11.313 -3.895 -2.520 1.00 91.88 99 ILE A CA 1
ATOM 769 C C . ILE A 1 99 ? 10.479 -2.659 -2.193 1.00 91.88 99 ILE A C 1
ATOM 771 O O . ILE A 1 99 ? 10.729 -1.987 -1.194 1.00 91.88 99 ILE A O 1
ATOM 775 N N . ILE A 1 100 ? 9.429 -2.414 -2.978 1.00 93.56 100 ILE A N 1
ATOM 776 C CA . ILE A 1 100 ? 8.478 -1.333 -2.723 1.00 93.56 100 ILE A CA 1
ATOM 777 C C . ILE A 1 100 ? 7.768 -1.586 -1.395 1.00 93.56 100 ILE A C 1
ATOM 779 O O . ILE A 1 10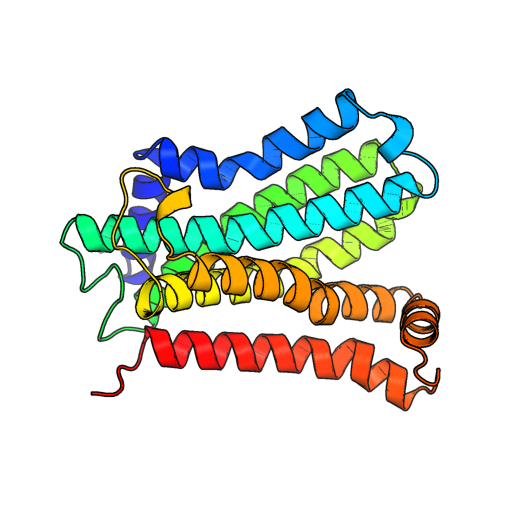0 ? 7.719 -0.701 -0.545 1.00 93.56 100 ILE A O 1
ATOM 783 N N . THR A 1 101 ? 7.291 -2.815 -1.182 1.00 96.00 101 THR A N 1
ATOM 784 C CA . THR A 1 101 ? 6.631 -3.209 0.068 1.00 96.00 101 THR A CA 1
ATOM 785 C C . THR A 1 101 ? 7.536 -2.989 1.266 1.00 96.00 101 THR A C 1
ATOM 787 O O . THR A 1 101 ? 7.099 -2.416 2.260 1.00 96.00 101 THR A O 1
ATOM 790 N N . PHE A 1 102 ? 8.800 -3.394 1.171 1.00 94.50 102 PHE A N 1
ATOM 791 C CA . PHE A 1 102 ? 9.784 -3.219 2.227 1.00 94.50 102 PHE A CA 1
ATOM 792 C C . PHE A 1 102 ? 10.009 -1.737 2.550 1.00 94.50 102 PHE A C 1
ATOM 794 O O . PHE A 1 102 ? 9.888 -1.349 3.710 1.00 94.50 102 PHE A O 1
ATOM 801 N N . ILE A 1 103 ? 10.255 -0.896 1.539 1.00 94.00 103 ILE A N 1
ATOM 802 C CA . ILE A 1 103 ? 10.482 0.544 1.738 1.00 94.00 103 ILE A CA 1
ATOM 803 C C . ILE A 1 103 ? 9.250 1.205 2.368 1.00 94.00 103 ILE A C 1
ATOM 805 O O . ILE A 1 103 ? 9.373 1.877 3.390 1.00 94.00 103 ILE A O 1
ATOM 809 N N . TYR A 1 104 ? 8.051 0.981 1.823 1.00 94.75 104 TYR A N 1
ATOM 810 C CA . TYR A 1 104 ? 6.828 1.560 2.386 1.00 94.75 104 TYR A CA 1
ATOM 811 C C . TYR A 1 104 ? 6.487 1.001 3.770 1.00 94.75 104 TYR A C 1
ATOM 813 O O . TYR A 1 104 ? 5.986 1.747 4.606 1.00 94.75 104 TYR A O 1
ATOM 821 N N . SER A 1 105 ? 6.822 -0.255 4.070 1.00 94.56 105 SER A N 1
ATOM 822 C CA . SER A 1 105 ? 6.673 -0.808 5.424 1.00 94.56 105 SER A CA 1
ATOM 8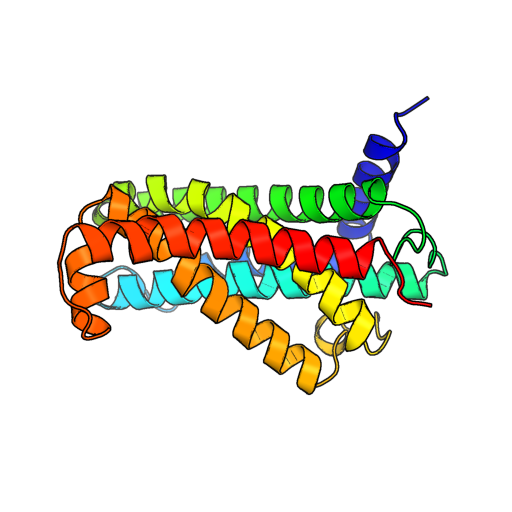23 C C . SER A 1 105 ? 7.596 -0.109 6.425 1.00 94.56 105 SER A C 1
ATOM 825 O O . SER A 1 105 ? 7.164 0.194 7.536 1.00 94.56 105 SER A O 1
ATOM 827 N N . LEU A 1 106 ? 8.836 0.215 6.034 1.00 93.75 106 LEU A N 1
ATOM 828 C CA . LEU A 1 106 ? 9.742 1.019 6.863 1.00 93.75 106 LEU A CA 1
ATOM 829 C C . LEU A 1 106 ? 9.205 2.438 7.082 1.00 93.75 106 LEU A C 1
ATOM 831 O O . LEU A 1 106 ? 9.270 2.949 8.199 1.00 93.75 106 LEU A O 1
ATOM 835 N N . ILE A 1 107 ? 8.641 3.060 6.043 1.00 93.19 107 ILE A N 1
ATOM 836 C CA . ILE A 1 107 ? 8.027 4.391 6.142 1.00 93.19 107 ILE A CA 1
ATOM 837 C C . ILE A 1 107 ? 6.834 4.363 7.100 1.00 93.19 107 ILE A C 1
ATOM 839 O O . ILE A 1 107 ? 6.775 5.175 8.023 1.00 93.19 107 ILE A O 1
ATOM 843 N N . VAL A 1 108 ? 5.909 3.412 6.931 1.00 92.56 108 VAL A N 1
ATOM 844 C CA . VAL A 1 108 ? 4.756 3.248 7.830 1.00 92.56 108 VAL A CA 1
ATOM 845 C C . VAL A 1 108 ? 5.222 3.017 9.260 1.00 92.56 108 VAL A C 1
ATOM 847 O O . VAL A 1 108 ? 4.692 3.649 10.169 1.00 92.56 108 VAL A O 1
ATOM 850 N N . PHE A 1 109 ? 6.240 2.179 9.470 1.00 92.12 109 PHE A N 1
ATOM 851 C CA . PHE A 1 109 ? 6.811 1.955 10.794 1.00 92.12 109 PHE A CA 1
ATOM 852 C C . PHE A 1 109 ? 7.387 3.243 11.400 1.00 92.12 109 PHE A C 1
ATOM 854 O O . PHE A 1 109 ? 7.097 3.555 12.552 1.00 92.12 109 PHE A O 1
ATOM 861 N N . GLY A 1 110 ? 8.152 4.028 10.638 1.00 91.44 110 GLY A N 1
ATOM 862 C CA . GLY A 1 110 ? 8.699 5.305 11.107 1.00 91.44 110 GLY A CA 1
ATOM 863 C C . GLY A 1 110 ? 7.608 6.309 11.490 1.00 91.44 110 GLY A C 1
ATOM 864 O O . GLY A 1 110 ? 7.662 6.914 12.563 1.00 91.44 110 GLY A O 1
ATOM 865 N N . ILE A 1 111 ? 6.572 6.437 10.656 1.00 90.81 111 ILE A N 1
ATOM 866 C CA . ILE A 1 111 ? 5.435 7.318 10.944 1.00 90.81 111 ILE A CA 1
ATOM 867 C C . ILE A 1 111 ? 4.639 6.803 12.155 1.00 90.81 111 ILE A C 1
ATOM 869 O O . ILE A 1 111 ? 4.222 7.600 12.994 1.00 90.81 111 ILE A O 1
ATOM 873 N N . TYR A 1 112 ? 4.476 5.487 12.304 1.00 90.12 112 TYR A N 1
ATOM 874 C CA . TYR A 1 112 ? 3.879 4.869 13.490 1.00 90.12 112 TYR A CA 1
ATOM 875 C C . TYR A 1 112 ? 4.613 5.267 14.775 1.00 90.12 112 TYR A C 1
ATOM 877 O O . TYR A 1 112 ? 3.963 5.679 15.739 1.00 90.12 112 TYR A O 1
ATOM 885 N N . GLN A 1 113 ? 5.946 5.177 14.794 1.00 91.06 113 GLN A N 1
ATOM 886 C CA . GLN A 1 113 ? 6.735 5.566 15.966 1.00 91.06 113 GLN A CA 1
ATOM 887 C C . GLN A 1 113 ? 6.513 7.042 16.303 1.00 91.06 113 GLN A C 1
ATOM 889 O O . GLN A 1 113 ? 6.228 7.388 17.450 1.00 91.06 113 GLN A O 1
ATOM 894 N N . TYR A 1 114 ? 6.546 7.907 15.288 1.00 91.19 114 TYR A N 1
ATOM 895 C CA . TYR A 1 114 ? 6.265 9.331 15.448 1.00 91.19 114 TYR A CA 1
ATOM 896 C C . TYR A 1 114 ? 4.866 9.594 16.034 1.00 91.19 114 TYR A C 1
ATOM 898 O O . TYR A 1 114 ? 4.729 10.340 17.006 1.00 91.19 114 TYR A O 1
ATOM 906 N N . LEU A 1 115 ? 3.823 8.963 15.486 1.00 90.88 115 LEU A N 1
ATOM 907 C CA . LEU A 1 115 ? 2.447 9.160 15.944 1.00 90.88 115 LEU A CA 1
ATOM 908 C C . LEU A 1 115 ? 2.195 8.570 17.328 1.00 90.88 115 LEU A C 1
ATOM 910 O O . LEU A 1 115 ? 1.446 9.162 18.093 1.00 90.88 115 LEU A O 1
ATOM 914 N N . THR A 1 116 ? 2.843 7.464 17.686 1.00 91.00 116 THR A N 1
ATOM 915 C CA . THR A 1 116 ? 2.726 6.871 19.028 1.00 91.00 116 THR A CA 1
ATOM 916 C C . THR A 1 116 ? 3.264 7.810 20.103 1.00 91.00 116 THR A C 1
ATOM 918 O O . THR A 1 116 ? 2.666 7.931 21.169 1.00 91.00 116 THR A O 1
ATOM 921 N N . ILE A 1 117 ? 4.345 8.537 19.803 1.00 91.06 117 ILE A N 1
ATOM 922 C CA . ILE A 1 117 ? 4.896 9.565 20.696 1.00 91.06 117 ILE A CA 1
ATOM 923 C C . ILE A 1 117 ? 3.933 10.756 20.824 1.00 91.06 117 ILE A C 1
ATOM 925 O O . ILE A 1 117 ? 3.783 11.319 21.906 1.00 91.06 117 ILE A O 1
ATOM 929 N N . LYS A 1 118 ? 3.284 11.168 19.727 1.00 90.75 118 LYS A N 1
ATOM 930 C CA . LYS A 1 118 ? 2.406 12.352 19.703 1.00 90.75 118 LYS A CA 1
ATOM 931 C C . LYS A 1 118 ? 0.979 12.087 20.183 1.00 90.75 118 LYS A C 1
ATOM 933 O O . LYS A 1 118 ? 0.354 12.996 20.719 1.00 90.75 118 LYS A O 1
ATOM 938 N N . ILE A 1 119 ? 0.468 10.874 19.985 1.00 90.88 119 ILE A N 1
ATOM 939 C CA . ILE A 1 119 ? -0.911 10.467 20.270 1.00 90.88 119 ILE A CA 1
ATOM 940 C C . ILE A 1 119 ? -0.907 9.071 20.930 1.00 90.88 119 ILE A C 1
ATOM 942 O O . ILE A 1 119 ? -1.283 8.074 20.306 1.00 90.88 119 ILE A O 1
ATOM 946 N N . PRO A 1 120 ? -0.511 8.958 22.213 1.00 89.38 120 PRO A N 1
ATOM 947 C CA . PRO A 1 120 ? -0.395 7.656 22.879 1.00 89.38 120 PRO A CA 1
ATOM 948 C C . PRO A 1 120 ? -1.712 6.866 22.949 1.00 89.38 120 PRO A C 1
ATOM 950 O O . PRO A 1 120 ? -1.695 5.635 22.993 1.00 89.38 120 PRO A O 1
ATOM 953 N N . SER A 1 121 ? -2.858 7.556 22.914 1.00 88.81 121 SER A N 1
ATOM 954 C CA . SER A 1 121 ? -4.196 6.956 23.005 1.00 88.81 121 SER A CA 1
ATOM 955 C C . SER A 1 121 ? -4.550 6.023 21.843 1.00 88.81 121 SER A C 1
ATOM 957 O O . SER A 1 121 ? -5.380 5.136 22.022 1.00 88.81 121 SER A O 1
ATOM 959 N N . ILE A 1 122 ? -3.917 6.173 20.673 1.00 88.19 122 ILE A N 1
ATOM 960 C CA . ILE A 1 122 ? -4.153 5.310 19.499 1.00 88.19 122 ILE A CA 1
ATOM 961 C C . ILE A 1 122 ? -3.045 4.274 19.275 1.00 88.19 122 ILE A C 1
ATOM 963 O O . ILE A 1 122 ? -3.065 3.556 18.277 1.00 88.19 122 ILE A O 1
ATOM 967 N N . SER A 1 123 ? -2.082 4.174 20.194 1.00 89.12 123 SER A N 1
ATOM 968 C CA . SER A 1 123 ? -0.910 3.297 20.068 1.00 89.12 123 SER A CA 1
ATOM 969 C C . SER A 1 123 ? -1.275 1.832 19.813 1.00 89.12 123 SER A C 1
ATOM 971 O O . SER A 1 123 ? -0.697 1.205 18.928 1.00 89.12 123 SER A O 1
ATOM 973 N N . ASN A 1 124 ? -2.277 1.293 20.519 1.00 90.25 124 ASN A N 1
ATOM 974 C CA . ASN A 1 124 ? -2.715 -0.093 20.335 1.00 90.25 124 ASN A CA 1
ATOM 975 C C . ASN A 1 124 ? -3.317 -0.332 18.941 1.00 90.25 124 ASN A C 1
ATOM 977 O O . ASN A 1 124 ? -2.980 -1.311 18.276 1.00 90.25 124 ASN A O 1
ATOM 981 N N . PHE A 1 125 ? -4.158 0.597 18.469 1.00 90.06 125 PHE A N 1
ATOM 982 C CA . PHE A 1 125 ? -4.705 0.543 17.113 1.00 90.06 125 PHE A CA 1
ATOM 983 C C . PHE A 1 125 ? -3.578 0.586 16.080 1.00 90.06 125 PHE A C 1
ATOM 985 O O . PHE A 1 125 ? -3.508 -0.283 15.218 1.00 90.06 125 PHE A O 1
ATOM 992 N N . LEU A 1 126 ? -2.649 1.542 16.197 1.00 91.44 126 LEU A N 1
ATOM 993 C CA . LEU A 1 126 ? -1.537 1.676 15.258 1.00 91.44 126 LEU A CA 1
ATOM 994 C C . LEU A 1 126 ? -0.607 0.454 15.255 1.00 91.44 126 LEU A C 1
ATOM 996 O O . LEU A 1 126 ? -0.132 0.051 14.190 1.00 91.44 126 LEU A O 1
ATOM 1000 N N . ARG A 1 127 ? -0.375 -0.158 16.422 1.00 92.25 127 ARG A N 1
ATOM 1001 C CA . ARG A 1 127 ? 0.436 -1.372 16.569 1.00 92.25 127 ARG A CA 1
ATOM 1002 C C . ARG A 1 127 ? -0.140 -2.546 15.777 1.00 92.25 127 ARG A C 1
ATOM 1004 O O . ARG A 1 127 ? 0.632 -3.316 15.217 1.00 92.25 127 ARG A O 1
ATOM 1011 N N . LEU A 1 128 ? -1.466 -2.679 15.726 1.00 92.06 128 LEU A N 1
ATOM 1012 C CA . LEU A 1 128 ? -2.160 -3.726 14.965 1.00 92.06 128 LEU A CA 1
ATOM 1013 C C . LEU A 1 128 ? -2.384 -3.334 13.500 1.00 92.06 128 LEU A C 1
ATOM 1015 O O . LEU A 1 128 ? -2.283 -4.170 12.608 1.00 92.06 128 LEU A O 1
ATOM 1019 N N . PHE A 1 129 ? -2.646 -2.059 13.235 1.00 91.88 129 PHE A N 1
ATOM 1020 C CA . PHE A 1 129 ? -2.859 -1.539 11.888 1.00 91.88 129 PHE A CA 1
ATOM 1021 C C . PHE A 1 129 ? -1.596 -1.621 11.024 1.00 91.88 129 PHE A C 1
ATOM 1023 O O . PHE A 1 129 ? -1.661 -2.045 9.874 1.00 91.88 129 PHE A O 1
ATOM 1030 N N . THR A 1 130 ? -0.431 -1.289 11.585 1.00 92.19 130 THR A N 1
ATOM 1031 C CA . THR A 1 130 ? 0.862 -1.308 10.878 1.00 92.19 130 THR A CA 1
ATOM 1032 C C . THR A 1 130 ? 1.175 -2.652 10.196 1.00 92.19 130 THR A C 1
ATOM 1034 O O . THR A 1 130 ? 1.419 -2.646 8.989 1.00 92.19 130 THR A O 1
ATOM 1037 N N . PRO A 1 131 ? 1.146 -3.815 10.880 1.00 92.94 131 PRO A N 1
ATOM 1038 C CA . PRO A 1 131 ? 1.388 -5.097 10.220 1.00 92.94 131 PRO A CA 1
ATOM 1039 C C . PRO A 1 131 ? 0.287 -5.463 9.215 1.00 92.94 131 PRO A C 1
ATOM 1041 O O . PRO A 1 131 ? 0.594 -6.014 8.161 1.00 92.94 131 PRO A O 1
ATOM 1044 N N . PHE A 1 132 ? -0.978 -5.110 9.476 1.00 93.94 132 PHE A N 1
ATOM 1045 C CA . PHE A 1 132 ? -2.073 -5.348 8.526 1.00 93.94 132 PHE A CA 1
ATOM 1046 C C . PHE A 1 132 ? -2.025 -4.440 7.293 1.00 93.94 132 PHE A C 1
ATOM 1048 O O . PHE A 1 132 ? -2.694 -4.730 6.304 1.00 93.94 132 PHE A O 1
ATOM 1055 N N . MET A 1 133 ? -1.216 -3.379 7.289 1.00 95.00 133 MET A N 1
ATOM 1056 C CA . MET A 1 133 ? -0.944 -2.587 6.087 1.00 95.00 133 MET A CA 1
ATOM 1057 C C . MET A 1 133 ? 0.038 -3.267 5.131 1.00 95.00 133 MET A C 1
ATOM 1059 O O . MET A 1 133 ? -0.009 -2.980 3.937 1.00 95.00 133 MET A O 1
ATOM 1063 N N . ILE A 1 134 ? 0.885 -4.191 5.599 1.00 95.88 134 ILE A N 1
ATOM 1064 C CA . ILE A 1 134 ? 1.910 -4.832 4.756 1.00 95.88 134 ILE A CA 1
ATOM 1065 C C . ILE A 1 134 ? 1.285 -5.560 3.549 1.00 95.88 134 ILE A C 1
ATOM 1067 O O . ILE A 1 134 ? 1.715 -5.291 2.424 1.00 95.88 134 ILE A O 1
ATOM 1071 N N . PRO A 1 135 ? 0.245 -6.408 3.705 1.00 96.19 135 PRO A N 1
ATOM 1072 C CA . PRO A 1 135 ? -0.392 -7.052 2.556 1.00 96.19 135 PRO A CA 1
ATOM 1073 C C . PRO A 1 135 ? -1.075 -6.049 1.614 1.00 96.19 135 PRO A C 1
ATOM 1075 O O . PRO A 1 135 ? -1.042 -6.228 0.399 1.00 96.19 135 PRO A O 1
ATOM 1078 N N . THR A 1 136 ? -1.635 -4.958 2.146 1.00 96.19 136 THR A N 1
ATOM 1079 C CA . THR A 1 136 ? -2.224 -3.876 1.337 1.00 96.19 136 THR A CA 1
ATOM 1080 C C . THR A 1 136 ? -1.179 -3.173 0.485 1.00 96.19 136 THR A C 1
ATOM 1082 O O . THR A 1 136 ? -1.394 -2.984 -0.709 1.00 96.19 136 THR A O 1
ATOM 1085 N N . ILE A 1 137 ? -0.033 -2.824 1.069 1.00 96.69 137 ILE A N 1
ATOM 1086 C CA . ILE A 1 137 ? 1.087 -2.209 0.350 1.00 96.69 137 ILE A CA 1
ATOM 1087 C C . ILE A 1 137 ? 1.592 -3.164 -0.736 1.00 96.69 137 ILE A C 1
ATOM 1089 O O . ILE A 1 137 ? 1.809 -2.743 -1.870 1.00 96.69 137 ILE A O 1
ATOM 1093 N N . PHE A 1 138 ? 1.721 -4.456 -0.428 1.00 97.00 138 PHE A N 1
ATOM 1094 C CA . PHE A 1 138 ? 2.125 -5.458 -1.412 1.00 97.00 138 PHE A CA 1
ATOM 1095 C C . PHE A 1 138 ? 1.156 -5.545 -2.596 1.00 97.00 138 PHE A C 1
ATOM 1097 O O . PHE A 1 138 ? 1.581 -5.502 -3.751 1.00 97.00 138 PHE A O 1
ATOM 1104 N N . VAL A 1 139 ? -0.149 -5.603 -2.326 1.00 96.50 139 VAL A N 1
ATOM 1105 C CA . VAL A 1 139 ? -1.181 -5.620 -3.369 1.00 96.50 139 VAL A CA 1
ATOM 1106 C C . VAL A 1 139 ? -1.136 -4.350 -4.212 1.00 96.50 139 VAL A C 1
ATOM 1108 O O . VAL A 1 139 ? -1.111 -4.438 -5.435 1.00 96.50 139 VAL A O 1
ATOM 1111 N N . LEU A 1 140 ? -1.074 -3.172 -3.587 1.00 95.81 140 LEU A N 1
ATOM 1112 C CA . LEU A 1 140 ? -1.018 -1.896 -4.306 1.00 95.81 140 LEU A CA 1
ATOM 1113 C C . LEU A 1 140 ? 0.261 -1.747 -5.134 1.00 95.81 140 LEU A C 1
ATOM 1115 O O . LEU A 1 140 ? 0.234 -1.180 -6.224 1.00 95.81 140 LEU A O 1
ATOM 1119 N N . SER A 1 141 ? 1.366 -2.320 -4.663 1.00 95.06 141 SER A N 1
ATOM 1120 C CA . SER A 1 141 ? 2.607 -2.398 -5.423 1.00 95.06 141 SER A CA 1
ATOM 1121 C C . SER A 1 141 ? 2.431 -3.209 -6.713 1.00 95.06 141 SER A C 1
ATOM 1123 O O . SER A 1 141 ? 2.856 -2.768 -7.778 1.00 95.06 141 SER A O 1
ATOM 1125 N N . LEU A 1 142 ? 1.723 -4.341 -6.681 1.00 94.38 142 LEU A N 1
ATOM 1126 C CA . LEU A 1 142 ? 1.392 -5.097 -7.897 1.00 94.38 142 LEU A CA 1
ATOM 1127 C C . LEU A 1 142 ? 0.381 -4.358 -8.794 1.00 94.38 142 LEU A C 1
ATOM 1129 O O . LEU A 1 142 ? 0.508 -4.361 -10.021 1.00 94.38 142 LEU A O 1
ATOM 1133 N N . VAL A 1 143 ? -0.609 -3.691 -8.195 1.00 92.94 143 VAL A N 1
ATOM 1134 C CA . VAL A 1 143 ? -1.597 -2.887 -8.930 1.00 92.94 143 VAL A CA 1
ATOM 1135 C C . VAL A 1 143 ? -0.918 -1.740 -9.680 1.00 92.94 143 VAL A C 1
ATOM 1137 O O . VAL A 1 143 ? -1.249 -1.510 -10.837 1.00 92.94 143 VAL A O 1
ATOM 1140 N N . GLY A 1 144 ? 0.073 -1.066 -9.090 1.00 90.75 144 GLY A N 1
ATOM 1141 C CA . GLY A 1 144 ? 0.814 0.007 -9.764 1.00 90.75 144 GLY A CA 1
ATOM 1142 C C . GLY A 1 144 ? 1.497 -0.449 -11.058 1.00 90.75 144 GLY A C 1
ATOM 1143 O O . GLY A 1 144 ? 1.371 0.211 -12.088 1.00 90.75 144 GLY A O 1
ATOM 1144 N N . GLY A 1 145 ? 2.123 -1.629 -11.060 1.00 89.06 145 GLY A N 1
ATOM 1145 C CA . GLY A 1 145 ? 2.671 -2.212 -12.290 1.00 89.06 145 GLY A CA 1
ATOM 1146 C C . GLY A 1 145 ? 1.577 -2.542 -13.314 1.00 89.06 145 GLY A C 1
ATOM 1147 O O . GLY A 1 145 ? 1.741 -2.313 -14.510 1.00 89.06 145 GLY A O 1
ATOM 1148 N N . THR A 1 146 ? 0.431 -3.049 -12.848 1.00 89.69 146 THR A N 1
ATOM 1149 C CA . THR A 1 146 ? -0.725 -3.358 -13.710 1.00 89.69 146 THR A CA 1
ATOM 1150 C C . THR A 1 146 ? -1.277 -2.095 -14.379 1.00 89.69 146 THR A C 1
ATOM 1152 O O . THR A 1 146 ? -1.618 -2.104 -15.563 1.00 89.69 146 THR A O 1
ATOM 1155 N N . LEU A 1 147 ? -1.321 -0.985 -13.640 1.00 89.69 147 LEU A N 1
ATOM 1156 C CA . LEU A 1 147 ? -1.748 0.312 -14.151 1.00 89.69 147 LEU A CA 1
ATOM 1157 C C . LEU A 1 147 ? -0.769 0.879 -15.173 1.00 89.69 147 LEU A C 1
ATOM 1159 O O . LEU A 1 147 ? -1.221 1.407 -16.185 1.00 89.69 147 LEU A O 1
ATOM 1163 N N . GLU A 1 148 ? 0.542 0.741 -14.967 1.00 87.44 148 GLU A N 1
ATOM 1164 C CA . GLU A 1 148 ? 1.516 1.131 -15.992 1.00 87.44 148 GLU A CA 1
ATOM 1165 C C . GLU A 1 148 ? 1.321 0.313 -17.277 1.00 87.44 148 GLU A C 1
ATOM 1167 O O . GLU A 1 148 ? 1.262 0.886 -18.365 1.00 87.44 148 GLU A O 1
ATOM 1172 N N . LYS A 1 149 ? 1.099 -1.002 -17.165 1.00 85.06 149 LYS A N 1
ATOM 1173 C CA . LYS A 1 149 ? 0.887 -1.871 -18.331 1.00 85.06 149 LYS A CA 1
ATOM 1174 C C . LYS A 1 149 ? -0.313 -1.447 -19.189 1.00 85.06 149 LYS A C 1
ATOM 1176 O O . LYS A 1 149 ? -0.203 -1.438 -20.413 1.00 85.06 149 LYS A O 1
ATOM 1181 N N . HIS A 1 150 ? -1.449 -1.118 -18.569 1.00 85.38 150 HIS A N 1
ATOM 1182 C CA . HIS A 1 150 ? -2.706 -0.838 -19.284 1.00 85.38 150 HIS A CA 1
ATOM 1183 C C . HIS A 1 150 ? -2.990 0.647 -19.530 1.00 85.38 150 HIS A C 1
ATOM 1185 O O . HIS A 1 150 ? -3.664 0.999 -20.496 1.00 85.38 150 HIS A O 1
ATOM 1191 N N . HIS A 1 151 ? -2.504 1.521 -18.655 1.00 85.94 151 HIS A N 1
ATOM 1192 C CA . HIS A 1 151 ? -2.820 2.950 -18.649 1.00 85.94 151 HIS A CA 1
ATOM 1193 C C . HIS A 1 151 ? -1.576 3.838 -18.601 1.00 85.94 151 HIS A C 1
ATOM 1195 O O . HIS A 1 151 ? -1.712 5.058 -18.447 1.00 85.94 151 HIS A O 1
ATOM 1201 N N . GLY A 1 152 ? -0.386 3.247 -18.716 1.00 81.00 152 GLY A N 1
ATOM 1202 C CA . GLY A 1 152 ? 0.878 3.959 -18.734 1.00 81.00 152 GLY A CA 1
ATOM 1203 C C . GLY A 1 152 ? 1.044 4.795 -19.994 1.00 81.00 152 GLY A C 1
ATOM 1204 O O . GLY A 1 152 ? 0.761 4.354 -21.107 1.00 81.00 152 GLY A O 1
ATOM 1205 N N . THR A 1 153 ? 1.532 6.016 -19.820 1.00 79.19 153 THR A N 1
ATOM 1206 C CA . THR A 1 153 ? 1.870 6.929 -20.925 1.00 79.19 153 THR A CA 1
ATOM 1207 C C . THR A 1 153 ? 3.274 6.673 -21.476 1.00 79.19 153 THR A C 1
ATOM 1209 O O . THR A 1 153 ? 3.635 7.210 -22.519 1.00 79.19 153 THR A O 1
ATOM 1212 N N . GLY A 1 154 ? 4.089 5.893 -20.755 1.00 65.75 154 GLY A N 1
ATOM 1213 C CA . GLY A 1 154 ? 5.524 5.750 -21.008 1.00 65.75 154 GLY A CA 1
ATOM 1214 C C . GLY A 1 154 ? 6.344 6.996 -20.643 1.00 65.75 154 GLY A C 1
ATOM 1215 O O . GLY A 1 154 ? 7.552 7.016 -20.874 1.00 65.75 154 GLY A O 1
ATOM 1216 N N . GLU A 1 155 ? 5.726 8.039 -20.073 1.00 67.88 155 GLU A N 1
ATOM 1217 C CA . GLU A 1 155 ? 6.437 9.245 -19.657 1.00 67.88 155 GLU A CA 1
ATOM 1218 C C . GLU A 1 155 ? 7.144 9.039 -18.309 1.00 67.88 155 GLU A C 1
ATOM 1220 O O . GLU A 1 155 ? 6.521 8.904 -17.261 1.00 67.88 155 GLU A O 1
ATOM 1225 N N . SER A 1 156 ? 8.476 9.069 -18.335 1.00 63.62 156 SER A N 1
ATOM 1226 C CA . SER A 1 156 ? 9.350 8.926 -17.159 1.00 63.62 156 SER A CA 1
ATOM 1227 C C . SER A 1 156 ? 9.895 10.261 -16.637 1.00 63.62 156 SER A C 1
ATOM 1229 O O . SER A 1 156 ? 10.354 10.369 -15.499 1.00 63.62 156 SER A O 1
ATOM 1231 N N . LYS A 1 157 ? 9.859 11.322 -17.460 1.00 64.94 157 LYS A N 1
ATOM 1232 C CA . LYS A 1 157 ? 10.415 12.635 -17.093 1.00 64.94 157 LYS A CA 1
ATOM 1233 C C . LYS A 1 157 ? 9.669 13.254 -15.917 1.00 64.94 157 LYS A C 1
ATOM 1235 O O . LYS A 1 157 ? 10.285 13.991 -15.143 1.00 64.94 157 LYS A O 1
ATOM 1240 N N . ASN A 1 158 ? 8.382 12.950 -15.784 1.00 67.75 158 ASN A N 1
ATOM 1241 C CA . ASN A 1 158 ? 7.552 13.345 -14.662 1.00 67.75 158 ASN A CA 1
ATOM 1242 C C . ASN A 1 158 ? 6.830 12.111 -14.112 1.00 67.75 158 ASN A C 1
ATOM 1244 O O . ASN A 1 158 ? 5.936 11.575 -14.758 1.00 67.75 158 ASN A O 1
ATOM 1248 N N . VAL A 1 159 ? 7.196 11.708 -12.895 1.00 64.81 159 VAL A N 1
ATOM 1249 C CA . VAL A 1 159 ? 6.622 10.553 -12.187 1.00 64.81 159 VAL A CA 1
ATOM 1250 C C . VAL A 1 159 ? 5.097 10.665 -12.046 1.00 64.81 159 VAL A C 1
ATOM 1252 O O . VAL A 1 159 ? 4.390 9.665 -12.121 1.00 64.81 159 VAL A O 1
ATOM 1255 N N . PHE A 1 160 ? 4.568 11.886 -11.940 1.00 61.41 160 PHE A N 1
ATOM 1256 C CA . PHE A 1 160 ? 3.129 12.142 -11.839 1.00 61.41 160 PHE A CA 1
ATOM 1257 C C . PHE A 1 160 ? 2.389 12.061 -13.182 1.00 61.41 160 PHE A C 1
ATOM 1259 O O . PHE A 1 160 ? 1.163 12.063 -13.199 1.00 61.41 160 PHE A O 1
ATOM 1266 N N . LYS A 1 161 ? 3.115 11.989 -14.305 1.00 70.94 161 LYS A N 1
ATOM 1267 C CA . LYS A 1 161 ? 2.554 11.815 -15.655 1.00 70.94 161 LYS A CA 1
ATOM 1268 C C . LYS A 1 161 ? 2.690 10.391 -16.185 1.00 70.94 161 LYS A C 1
ATOM 1270 O O . LYS A 1 161 ? 2.334 10.150 -17.334 1.00 70.94 161 LYS A O 1
ATOM 1275 N N . ALA A 1 162 ? 3.164 9.452 -15.364 1.00 71.44 162 ALA A N 1
ATOM 1276 C CA . ALA A 1 162 ? 3.344 8.061 -15.771 1.00 71.44 162 ALA A CA 1
ATOM 1277 C C . ALA A 1 162 ? 2.022 7.372 -16.169 1.00 71.44 162 ALA A C 1
ATOM 1279 O O . ALA A 1 162 ? 2.055 6.383 -16.895 1.00 71.44 162 ALA A O 1
ATOM 1280 N N . LEU A 1 163 ? 0.865 7.903 -15.743 1.00 80.19 163 LEU A N 1
ATOM 1281 C CA . LEU A 1 163 ? -0.471 7.397 -16.074 1.00 80.19 163 LEU A CA 1
ATOM 1282 C C . LEU A 1 163 ? -1.281 8.399 -16.892 1.00 80.19 163 LEU A C 1
ATOM 1284 O O . LEU A 1 163 ? -1.174 9.614 -16.725 1.00 80.19 163 LEU A O 1
ATOM 1288 N N . THR A 1 164 ? -2.166 7.862 -17.728 1.00 85.69 164 THR A N 1
ATOM 1289 C CA . THR A 1 164 ? -3.301 8.610 -18.283 1.00 85.69 164 THR A CA 1
ATOM 1290 C C . THR A 1 164 ? -4.233 9.090 -17.164 1.00 85.69 164 THR A C 1
ATOM 1292 O O . THR A 1 164 ? -4.213 8.554 -16.055 1.00 85.69 164 THR A O 1
ATOM 1295 N N . ILE A 1 165 ? -5.107 10.063 -17.452 1.00 86.31 165 ILE A N 1
ATOM 1296 C CA . ILE A 1 165 ? -6.115 10.550 -16.489 1.00 86.31 165 ILE A CA 1
ATOM 1297 C C . ILE A 1 165 ? -6.960 9.386 -15.952 1.00 86.31 165 ILE A C 1
ATOM 1299 O O . ILE A 1 165 ? -7.151 9.268 -14.744 1.00 86.31 165 ILE A O 1
ATOM 1303 N N . THR A 1 166 ? -7.400 8.483 -16.833 1.00 87.06 166 THR A N 1
ATOM 1304 C CA . THR A 1 166 ? -8.135 7.274 -16.443 1.00 87.06 166 THR A CA 1
ATOM 1305 C C . THR A 1 166 ? -7.313 6.407 -15.493 1.00 87.06 166 THR A C 1
ATOM 1307 O O . THR A 1 166 ? -7.805 6.041 -14.430 1.00 87.06 166 THR A O 1
ATOM 1310 N N . GLY A 1 167 ? -6.042 6.143 -15.816 1.00 86.75 167 GLY A N 1
ATOM 1311 C CA . GLY A 1 167 ? -5.141 5.401 -14.931 1.00 86.75 167 GLY A CA 1
ATOM 1312 C C . GLY A 1 167 ? -4.965 6.066 -13.564 1.00 86.75 167 GLY A C 1
ATOM 1313 O O . GLY A 1 167 ? -4.982 5.381 -12.546 1.00 86.75 167 GLY A O 1
ATOM 1314 N N . ALA A 1 168 ? -4.863 7.396 -13.517 1.00 85.81 168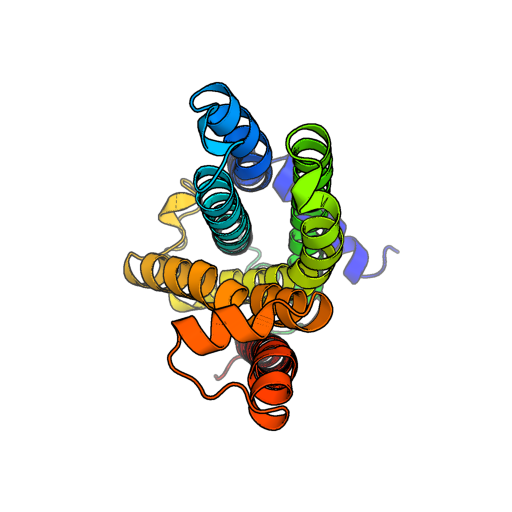 ALA A N 1
ATOM 1315 C CA . ALA A 1 168 ? -4.749 8.152 -12.272 1.00 85.81 168 ALA A CA 1
ATOM 1316 C C . ALA A 1 168 ? -6.023 8.062 -11.411 1.00 85.81 168 ALA A C 1
ATOM 1318 O O . ALA A 1 168 ? -5.929 7.867 -10.199 1.00 85.81 168 ALA A O 1
ATOM 1319 N N . ILE A 1 169 ? -7.210 8.133 -12.026 1.00 89.00 169 ILE A N 1
ATOM 1320 C CA . ILE A 1 169 ? -8.493 7.934 -11.332 1.00 89.00 169 ILE A CA 1
ATOM 1321 C C . ILE A 1 169 ? -8.568 6.514 -10.764 1.00 89.00 169 ILE A C 1
ATOM 1323 O O . ILE A 1 169 ? -8.898 6.336 -9.592 1.00 89.00 169 ILE A O 1
ATOM 1327 N N . VAL A 1 170 ? -8.212 5.502 -11.557 1.00 89.38 170 VAL A N 1
ATOM 1328 C CA . VAL A 1 170 ? -8.197 4.107 -11.096 1.00 89.38 170 VAL A CA 1
ATOM 1329 C C . VAL A 1 170 ? -7.189 3.929 -9.952 1.00 89.38 170 VAL A C 1
ATOM 1331 O O . VAL A 1 170 ? -7.545 3.366 -8.919 1.00 89.38 170 VAL A O 1
ATOM 1334 N N . SER A 1 171 ? -5.977 4.483 -10.065 1.00 88.31 171 SER A N 1
ATOM 1335 C CA . SER A 1 171 ? -4.970 4.490 -8.991 1.00 88.31 171 SER A CA 1
ATOM 1336 C C . SER A 1 171 ? -5.525 5.073 -7.693 1.00 88.31 171 SER A C 1
ATOM 1338 O O . SER A 1 171 ? -5.373 4.473 -6.627 1.00 88.31 171 SER A O 1
ATOM 1340 N N . PHE A 1 172 ? -6.199 6.221 -7.776 1.00 88.81 172 PHE A N 1
ATOM 1341 C CA . PHE A 1 172 ? -6.812 6.887 -6.630 1.00 88.81 172 PHE A CA 1
ATOM 1342 C C . PHE A 1 172 ? -7.894 6.019 -5.975 1.00 88.81 172 PHE A C 1
ATOM 1344 O O . PHE A 1 172 ? -7.913 5.870 -4.749 1.00 88.81 172 PHE A O 1
ATOM 1351 N N . LEU A 1 173 ? -8.766 5.409 -6.784 1.00 90.00 173 LEU A N 1
ATOM 1352 C CA . LEU A 1 173 ? -9.831 4.530 -6.303 1.00 90.00 173 LEU A CA 1
ATOM 1353 C C . LEU A 1 173 ? -9.259 3.303 -5.594 1.00 90.00 173 LEU A C 1
ATOM 1355 O O . LEU A 1 173 ? -9.623 3.051 -4.449 1.00 90.00 173 LEU A O 1
ATOM 1359 N N . PHE A 1 174 ? -8.318 2.582 -6.207 1.00 89.56 174 PHE A N 1
ATOM 1360 C CA . PHE A 1 174 ? -7.696 1.412 -5.576 1.00 89.56 174 PHE A CA 1
ATOM 1361 C C . PHE A 1 174 ? -6.968 1.783 -4.282 1.00 89.56 174 PHE A C 1
ATOM 1363 O O . PHE A 1 174 ? -7.126 1.107 -3.266 1.00 89.56 174 PHE A O 1
ATOM 1370 N N . SER A 1 175 ? -6.234 2.894 -4.292 1.00 88.00 175 SER A N 1
ATOM 1371 C CA . SER A 1 175 ? -5.474 3.362 -3.129 1.00 88.00 175 SER A CA 1
ATOM 1372 C C . SER A 1 175 ? -6.362 3.819 -1.967 1.00 88.00 175 SER A C 1
ATOM 1374 O O . SER A 1 175 ? -5.904 3.833 -0.829 1.00 88.00 175 SER A O 1
ATOM 1376 N N . SER A 1 176 ? -7.627 4.158 -2.230 1.00 88.31 176 SER A N 1
ATOM 1377 C CA . SER A 1 176 ? -8.601 4.552 -1.202 1.00 88.31 176 SER A CA 1
ATOM 1378 C C . SER A 1 176 ? -9.470 3.376 -0.744 1.00 88.31 176 SER A C 1
ATOM 1380 O O . SER A 1 176 ? -9.715 3.202 0.447 1.00 88.31 176 SER A O 1
ATOM 1382 N N . VAL A 1 177 ? -9.928 2.549 -1.687 1.00 88.88 177 VAL A N 1
ATOM 1383 C CA . VAL A 1 177 ? -10.885 1.459 -1.450 1.00 88.88 177 VAL A CA 1
ATOM 1384 C C . VAL A 1 177 ? -10.207 0.249 -0.819 1.00 88.88 177 VAL A C 1
ATOM 1386 O O . VAL A 1 177 ? -10.741 -0.295 0.142 1.00 88.88 177 VAL A O 1
ATOM 1389 N N . ILE A 1 178 ? -9.031 -0.168 -1.305 1.00 90.88 178 ILE A N 1
ATOM 1390 C CA . ILE A 1 178 ? -8.346 -1.355 -0.772 1.00 90.88 178 ILE A CA 1
ATOM 1391 C C . ILE A 1 178 ? -8.140 -1.236 0.747 1.00 90.88 178 ILE A C 1
ATOM 1393 O O . ILE A 1 178 ? -8.703 -2.065 1.456 1.00 90.88 178 ILE A O 1
ATOM 1397 N N . PRO A 1 179 ? -7.432 -0.226 1.295 1.00 90.38 179 PRO A N 1
ATOM 1398 C CA . PRO A 1 179 ? -7.197 -0.158 2.741 1.00 90.38 179 PRO A CA 1
ATOM 1399 C C . PRO A 1 179 ? -8.485 -0.028 3.573 1.00 90.38 179 PRO A C 1
ATOM 1401 O O . PRO A 1 179 ? -8.519 -0.511 4.707 1.00 90.38 179 PRO A O 1
ATOM 1404 N N . LEU A 1 180 ? -9.541 0.582 3.016 1.00 89.50 180 LEU A N 1
ATOM 1405 C CA . LEU A 1 180 ? -10.854 0.731 3.655 1.00 89.50 180 LEU A CA 1
ATOM 1406 C C . LEU A 1 180 ? -11.577 -0.610 3.838 1.00 89.50 180 LEU A C 1
ATOM 1408 O O . LEU A 1 180 ? -12.326 -0.762 4.799 1.00 89.50 180 LEU A O 1
ATOM 1412 N N . PHE A 1 181 ? -11.348 -1.573 2.943 1.00 91.50 181 PHE A N 1
ATOM 1413 C CA . PHE A 1 181 ? -11.979 -2.896 2.986 1.00 91.50 181 PHE A CA 1
ATOM 1414 C C . PHE A 1 181 ? -11.023 -4.031 3.370 1.00 91.50 181 PHE A C 1
ATOM 1416 O O . PHE A 1 181 ? -11.450 -5.181 3.437 1.00 91.50 181 PHE A O 1
ATOM 1423 N N . THR A 1 182 ? -9.752 -3.731 3.651 1.00 93.50 182 THR A N 1
ATOM 1424 C CA . THR A 1 182 ? -8.757 -4.737 4.038 1.00 93.50 182 THR A CA 1
ATOM 1425 C C . THR A 1 182 ? -8.136 -4.470 5.409 1.00 93.50 182 THR A C 1
ATOM 1427 O O . THR A 1 182 ? -8.604 -5.005 6.414 1.00 93.50 182 THR A O 1
ATOM 1430 N N . SER A 1 183 ? -7.103 -3.630 5.477 1.00 93.38 183 SER A N 1
ATOM 1431 C CA . SER A 1 183 ? -6.327 -3.374 6.691 1.00 93.38 183 SER A CA 1
ATOM 1432 C C . SER A 1 183 ? -7.190 -2.790 7.803 1.00 93.38 183 SER A C 1
ATOM 1434 O O . SER A 1 183 ? -7.093 -3.241 8.940 1.00 93.38 183 SER A O 1
ATOM 1436 N N . LEU A 1 184 ? -8.065 -1.827 7.486 1.00 92.19 184 LEU A N 1
ATOM 1437 C CA . LEU A 1 184 ? -8.895 -1.167 8.492 1.00 92.19 184 LEU A CA 1
ATOM 1438 C C . LEU A 1 184 ? -9.934 -2.118 9.122 1.00 92.19 184 LEU A C 1
ATOM 1440 O O . LEU A 1 184 ? -9.923 -2.235 10.349 1.00 92.19 184 LEU A O 1
ATOM 1444 N N . PRO A 1 185 ? -10.794 -2.830 8.363 1.00 92.44 185 PRO A N 1
ATOM 1445 C CA . PRO A 1 185 ? -11.757 -3.757 8.956 1.00 92.44 185 PRO A CA 1
ATOM 1446 C C . PRO A 1 185 ? -11.094 -4.882 9.745 1.00 92.44 185 PRO A C 1
ATOM 1448 O O . PRO A 1 185 ? -11.601 -5.242 10.805 1.00 92.44 185 PRO A O 1
ATOM 1451 N N . LEU A 1 186 ? -9.943 -5.390 9.289 1.00 94.69 186 LEU A N 1
ATOM 1452 C CA . LEU A 1 186 ? -9.210 -6.422 10.019 1.00 94.69 186 LEU A CA 1
ATOM 1453 C C . LEU A 1 186 ? -8.646 -5.899 11.344 1.00 94.69 186 LEU A C 1
ATOM 1455 O O . LEU A 1 186 ? -8.763 -6.571 12.367 1.00 94.69 186 LEU A O 1
ATOM 1459 N N . THR A 1 187 ? -8.094 -4.681 11.375 1.00 93.94 187 THR A N 1
ATOM 1460 C CA . THR A 1 187 ? -7.688 -4.061 12.644 1.00 93.94 187 THR A CA 1
ATOM 1461 C C . THR A 1 187 ? -8.880 -3.884 13.572 1.00 93.94 187 THR A C 1
ATOM 1463 O O . THR A 1 187 ? -8.803 -4.269 14.734 1.00 93.94 187 THR A O 1
ATOM 1466 N N . LEU A 1 188 ? -9.989 -3.347 13.060 1.00 93.06 188 LEU A N 1
ATOM 1467 C CA . LEU A 1 188 ? -11.195 -3.118 13.852 1.00 93.06 188 LEU A CA 1
ATOM 1468 C C . LEU A 1 188 ? -11.822 -4.421 14.354 1.00 93.06 188 LEU A C 1
ATOM 1470 O O . LEU A 1 188 ? -12.424 -4.420 15.424 1.00 93.06 188 LEU A O 1
ATOM 1474 N N . TYR A 1 189 ? -11.683 -5.523 13.618 1.00 94.00 189 TYR A N 1
ATOM 1475 C CA . TYR A 1 189 ? -12.094 -6.849 14.071 1.00 94.00 189 TYR A CA 1
ATOM 1476 C C . TYR A 1 189 ? -11.285 -7.291 15.295 1.00 94.00 189 TYR A C 1
ATOM 1478 O O . TYR A 1 189 ? -11.864 -7.728 16.281 1.00 94.00 189 TYR A O 1
ATOM 1486 N N . VAL A 1 190 ? -9.960 -7.119 15.261 1.00 93.62 190 VAL A N 1
ATOM 1487 C CA . VAL A 1 190 ? -9.064 -7.518 16.363 1.00 93.62 190 VAL A CA 1
ATOM 1488 C C . VAL A 1 190 ? -9.170 -6.584 17.574 1.00 93.62 190 VAL A C 1
ATOM 1490 O O . VAL A 1 190 ? -8.922 -7.010 18.697 1.00 93.62 190 VAL A O 1
ATOM 1493 N N . THR A 1 191 ? -9.544 -5.317 17.377 1.00 91.38 191 THR A N 1
ATOM 1494 C CA . THR A 1 191 ? -9.719 -4.342 18.468 1.00 91.38 191 THR A CA 1
ATOM 1495 C C . THR A 1 191 ? -11.165 -4.206 18.955 1.00 91.38 191 THR A C 1
ATOM 1497 O O . THR A 1 191 ? -11.474 -3.206 19.598 1.00 91.38 191 THR A O 1
ATOM 1500 N N . ASP A 1 192 ? -12.071 -5.118 18.583 1.00 88.69 192 ASP A N 1
ATOM 1501 C CA . ASP A 1 192 ? -13.517 -5.053 18.878 1.00 88.69 192 ASP A CA 1
ATOM 1502 C C . ASP A 1 192 ? -14.233 -3.761 18.415 1.00 88.69 192 ASP A C 1
ATOM 1504 O O . ASP A 1 192 ? -15.360 -3.459 18.810 1.00 88.69 192 ASP A O 1
ATOM 1508 N N . GLY A 1 193 ? -13.618 -3.002 17.505 1.00 87.69 193 GLY A N 1
ATOM 1509 C CA . GLY A 1 193 ? -14.157 -1.761 16.939 1.00 87.69 193 GLY A CA 1
ATOM 1510 C C . GLY A 1 193 ? -15.055 -1.961 15.713 1.00 87.69 193 GLY A C 1
ATOM 1511 O O . GLY A 1 193 ? -15.699 -1.013 15.257 1.00 87.69 193 GLY A O 1
ATOM 1512 N N . LEU A 1 194 ? -15.115 -3.178 15.159 1.00 92.19 194 LEU A N 1
ATOM 1513 C CA . LEU A 1 194 ? -15.798 -3.455 13.890 1.00 92.19 194 LEU A CA 1
ATOM 1514 C C . LEU A 1 194 ? -17.309 -3.187 13.945 1.00 92.19 194 LEU A C 1
ATOM 1516 O O . LEU A 1 194 ? -17.892 -2.787 12.942 1.00 92.19 194 LEU A O 1
ATOM 1520 N N . GLY A 1 195 ? -17.946 -3.350 15.108 1.00 90.56 195 GLY A N 1
ATOM 1521 C CA . GLY A 1 195 ? -19.384 -3.101 15.267 1.00 90.56 195 GLY A CA 1
ATOM 1522 C C . GLY A 1 195 ? -19.791 -1.674 14.885 1.00 90.56 195 GLY A C 1
ATOM 1523 O O . GLY A 1 195 ? -20.780 -1.471 14.183 1.00 90.56 195 GLY A O 1
ATOM 1524 N N . THR A 1 196 ? -18.984 -0.681 15.264 1.00 88.44 196 THR A N 1
ATOM 1525 C CA . THR A 1 196 ? -19.206 0.731 14.909 1.00 88.44 196 THR A CA 1
ATOM 1526 C C . THR A 1 196 ? -19.074 0.964 13.405 1.00 88.44 196 THR A C 1
ATOM 1528 O O . THR A 1 196 ? -19.876 1.688 12.816 1.00 88.44 196 THR A O 1
ATOM 1531 N N . PHE A 1 197 ? -18.103 0.311 12.767 1.00 88.25 197 PHE A N 1
ATOM 1532 C CA . PHE A 1 197 ? -17.905 0.386 11.320 1.00 88.25 197 PHE A CA 1
ATOM 1533 C C . PHE A 1 197 ? -19.067 -0.253 10.545 1.00 88.25 197 PHE A C 1
ATOM 1535 O O . PHE A 1 197 ? -19.580 0.344 9.601 1.00 88.25 197 PHE A O 1
ATOM 1542 N N . LEU A 1 198 ? -19.558 -1.415 10.986 1.00 92.62 198 LEU A N 1
ATOM 1543 C CA . LEU A 1 198 ? -20.734 -2.057 10.389 1.00 92.62 198 LEU A CA 1
ATOM 1544 C C . LEU A 1 198 ? -21.990 -1.195 10.534 1.00 92.62 198 LEU A C 1
ATOM 1546 O O . LEU A 1 198 ? -22.723 -1.020 9.562 1.00 92.62 198 LEU A O 1
ATOM 1550 N N . LYS A 1 199 ? -22.203 -0.580 11.704 1.00 92.12 199 LYS A N 1
ATOM 1551 C CA . LYS A 1 199 ? -23.310 0.366 11.924 1.00 92.12 199 LYS A CA 1
ATOM 1552 C C . LYS A 1 199 ? -23.240 1.566 10.986 1.00 92.12 199 LYS A C 1
ATOM 1554 O O . LYS A 1 199 ? -24.266 1.949 10.430 1.00 92.12 199 LYS A O 1
ATOM 1559 N N . PHE A 1 200 ? -22.048 2.126 10.769 1.00 88.25 200 PHE A N 1
ATOM 1560 C CA . PHE A 1 200 ? -21.844 3.211 9.805 1.00 88.25 200 PHE A CA 1
ATOM 1561 C C . PHE A 1 200 ? -22.248 2.796 8.381 1.00 88.25 200 PHE A C 1
ATOM 1563 O O . PHE A 1 200 ? -22.931 3.548 7.689 1.00 88.25 200 PHE A O 1
ATOM 1570 N N . LEU A 1 201 ? -21.912 1.567 7.978 1.00 88.88 201 LEU A N 1
ATOM 1571 C CA . LEU A 1 201 ? -22.315 0.986 6.693 1.00 88.88 201 LEU A CA 1
ATOM 1572 C C . LEU A 1 201 ? -23.772 0.488 6.660 1.00 88.88 201 LEU A C 1
ATOM 1574 O O . LEU A 1 201 ? -24.214 -0.024 5.634 1.00 88.88 201 LEU A O 1
ATOM 1578 N N . ARG A 1 202 ? -24.528 0.642 7.757 1.00 93.31 202 ARG A N 1
ATOM 1579 C CA . ARG A 1 202 ? -25.897 0.126 7.935 1.00 93.31 202 ARG A CA 1
ATOM 1580 C C . ARG A 1 202 ? -25.999 -1.397 7.765 1.00 93.31 202 ARG A C 1
ATOM 1582 O O . ARG A 1 202 ? -27.003 -1.911 7.279 1.00 93.31 202 ARG A O 1
ATOM 1589 N N . ILE A 1 203 ? -24.965 -2.118 8.192 1.00 92.62 203 ILE A N 1
ATOM 1590 C CA . ILE A 1 203 ? -24.883 -3.580 8.159 1.00 92.62 203 ILE A CA 1
ATOM 1591 C C . ILE A 1 203 ? -25.204 -4.129 9.558 1.00 92.62 203 ILE A C 1
ATOM 1593 O O . ILE A 1 203 ? -24.693 -3.594 10.547 1.00 92.62 203 ILE A O 1
ATOM 1597 N N . PRO A 1 204 ? -26.020 -5.194 9.681 1.00 92.44 204 PRO A N 1
ATOM 1598 C CA . PRO A 1 204 ? -26.331 -5.800 10.971 1.00 92.44 204 PRO A CA 1
ATOM 1599 C C . PRO A 1 204 ? -25.079 -6.268 11.723 1.00 92.44 204 PRO A C 1
ATOM 1601 O O . PRO A 1 204 ? -24.222 -6.952 11.166 1.00 92.44 204 PRO A O 1
ATOM 1604 N N . GLU A 1 205 ? -25.000 -5.958 13.019 1.00 93.06 205 GLU A N 1
ATOM 1605 C CA . GLU A 1 205 ? -23.898 -6.381 13.891 1.00 93.06 205 GLU A CA 1
ATOM 1606 C C . GLU A 1 205 ? -24.108 -7.824 14.396 1.00 93.06 205 GLU A C 1
ATOM 1608 O O . GLU A 1 205 ? -24.256 -8.073 15.591 1.00 93.06 205 GLU A O 1
ATOM 1613 N N . THR A 1 206 ? -24.147 -8.797 13.483 1.00 93.88 206 THR A N 1
ATOM 1614 C CA . THR A 1 206 ? -24.190 -10.226 13.837 1.00 93.88 206 THR A CA 1
ATOM 1615 C C . THR A 1 206 ? -22.779 -10.830 13.840 1.00 93.88 206 THR A C 1
ATOM 1617 O O . THR A 1 206 ? -21.904 -10.342 13.118 1.00 93.88 206 THR A O 1
ATOM 1620 N N . PRO A 1 207 ? -22.516 -11.914 14.600 1.00 93.25 207 PRO A N 1
ATOM 1621 C CA . PRO A 1 207 ? -21.215 -12.595 14.574 1.00 93.25 207 PRO A CA 1
ATOM 1622 C C . PRO A 1 207 ? -20.778 -13.011 13.161 1.00 93.25 207 PRO A C 1
ATOM 1624 O O . PRO A 1 207 ? -19.612 -12.872 12.799 1.00 93.25 207 PRO A O 1
ATOM 1627 N N . GLN A 1 208 ? -21.734 -13.442 12.334 1.00 95.00 208 GLN A N 1
ATOM 1628 C CA . GLN A 1 208 ? -21.512 -13.799 10.931 1.00 95.00 208 GLN A CA 1
ATOM 1629 C C . GLN A 1 208 ? -21.014 -12.597 10.116 1.00 95.00 208 GLN A C 1
ATOM 1631 O O . GLN A 1 208 ? -20.015 -12.708 9.408 1.00 95.00 208 GLN A O 1
ATOM 1636 N N . MET A 1 209 ? -21.654 -11.431 10.263 1.00 94.94 209 MET A N 1
ATOM 1637 C CA . MET A 1 209 ? -21.237 -10.206 9.572 1.00 94.94 209 MET A CA 1
ATOM 1638 C C . MET A 1 209 ? -19.881 -9.703 10.070 1.00 94.94 209 MET A C 1
ATOM 1640 O O . MET A 1 209 ? -19.067 -9.256 9.264 1.00 94.94 209 MET A O 1
ATOM 1644 N N . LYS A 1 210 ? -19.585 -9.834 11.372 1.00 93.81 210 LYS A N 1
ATOM 1645 C CA . LYS A 1 210 ? -18.263 -9.485 11.916 1.00 93.81 210 LYS A CA 1
ATOM 1646 C C . LYS A 1 210 ? -17.147 -10.314 11.281 1.00 93.81 210 LYS A C 1
ATOM 1648 O O . LYS A 1 210 ? -16.143 -9.748 10.868 1.00 93.81 210 LYS A O 1
ATOM 1653 N N . ILE A 1 211 ? -17.326 -11.627 11.147 1.00 95.62 211 ILE A N 1
ATOM 1654 C CA . ILE A 1 211 ? -16.331 -12.495 10.497 1.00 95.62 211 ILE A CA 1
ATOM 1655 C C . ILE A 1 211 ? -16.229 -12.178 9.000 1.00 95.62 211 ILE A C 1
ATOM 1657 O O . ILE A 1 211 ? -15.128 -12.074 8.454 1.00 95.62 211 ILE A O 1
ATOM 1661 N N . PHE A 1 212 ? -17.368 -11.989 8.331 1.00 95.69 212 PHE A N 1
ATOM 1662 C CA . PHE A 1 212 ? -17.403 -11.738 6.894 1.00 95.69 212 PHE A CA 1
ATOM 1663 C C . PHE A 1 212 ? -16.688 -10.435 6.508 1.00 95.69 212 PHE A C 1
ATOM 1665 O O . PHE A 1 212 ? -15.781 -10.456 5.679 1.00 95.69 212 PHE A O 1
ATOM 1672 N N . PHE A 1 213 ? -17.027 -9.318 7.153 1.00 95.06 213 PHE A N 1
ATOM 1673 C CA . PHE A 1 213 ? -16.420 -8.012 6.869 1.00 95.06 213 PHE A CA 1
ATOM 1674 C C . PHE A 1 213 ? -15.072 -7.795 7.562 1.00 95.06 213 PHE A C 1
ATOM 1676 O O . PHE A 1 213 ? -14.251 -7.033 7.061 1.00 95.06 213 PHE A O 1
ATOM 1683 N N . GLY A 1 214 ? -14.835 -8.445 8.702 1.00 94.44 214 GLY A N 1
ATOM 1684 C CA . GLY A 1 214 ? -13.607 -8.297 9.479 1.00 94.44 214 GLY A CA 1
ATOM 1685 C C . GLY A 1 214 ? -12.461 -9.187 9.015 1.00 94.44 214 GLY A C 1
ATOM 1686 O O . GLY A 1 214 ? -11.309 -8.836 9.233 1.00 94.44 214 GLY A O 1
ATOM 1687 N N . VAL A 1 215 ? -12.749 -10.325 8.374 1.00 95.44 215 VAL A N 1
ATOM 1688 C CA . VAL A 1 215 ? -11.722 -11.311 7.999 1.00 95.44 215 VAL A CA 1
ATOM 1689 C C . VAL A 1 215 ? -11.871 -11.766 6.553 1.00 95.44 215 VAL A C 1
ATOM 1691 O O . VAL A 1 215 ? -10.926 -11.633 5.776 1.00 95.44 215 VAL A O 1
ATOM 1694 N N . LEU A 1 216 ? -13.044 -12.283 6.167 1.00 96.50 216 LEU A N 1
ATOM 1695 C CA . LEU A 1 216 ? -13.209 -12.921 4.856 1.00 96.50 216 LEU A CA 1
ATOM 1696 C C . LEU A 1 216 ? -13.025 -11.932 3.703 1.00 96.50 216 LEU A C 1
ATOM 1698 O O . LEU A 1 216 ? -12.240 -12.216 2.801 1.00 96.50 216 LEU A O 1
ATOM 1702 N N . ILE A 1 217 ? -13.689 -10.773 3.737 1.00 95.19 217 ILE A N 1
ATOM 1703 C CA . ILE A 1 217 ? -13.524 -9.727 2.717 1.00 95.19 217 ILE A CA 1
ATOM 1704 C C . ILE A 1 217 ? -12.068 -9.234 2.658 1.00 95.19 217 ILE A C 1
ATOM 1706 O O . ILE A 1 217 ? -11.496 -9.304 1.569 1.00 95.19 217 ILE A O 1
ATOM 1710 N N . PRO A 1 218 ? -11.429 -8.811 3.772 1.00 96.12 218 PRO A N 1
ATOM 1711 C CA . PRO A 1 218 ? -10.029 -8.395 3.765 1.00 96.12 218 PRO A CA 1
ATOM 1712 C C . PRO A 1 218 ? -9.074 -9.400 3.118 1.00 96.12 218 PRO A C 1
ATOM 1714 O O . PRO A 1 218 ? -8.323 -9.052 2.205 1.00 96.12 218 PRO A O 1
ATOM 1717 N N . VAL A 1 219 ? -9.131 -10.660 3.560 1.00 95.75 219 VAL A N 1
ATOM 1718 C CA . VAL A 1 219 ? -8.237 -11.718 3.077 1.00 95.75 219 VAL A CA 1
ATOM 1719 C C . VAL A 1 219 ? -8.529 -12.048 1.618 1.00 95.75 219 VAL A C 1
ATOM 1721 O O . VAL A 1 219 ? -7.597 -12.157 0.822 1.00 95.75 219 VAL A O 1
ATOM 1724 N N . THR A 1 220 ? -9.807 -12.159 1.248 1.00 96.38 220 THR A N 1
ATOM 1725 C CA . THR A 1 220 ? -10.201 -12.445 -0.136 1.00 96.38 220 THR A CA 1
ATOM 1726 C C . THR A 1 220 ? -9.722 -11.339 -1.060 1.00 96.38 220 THR A C 1
ATOM 1728 O O . THR A 1 220 ? -9.070 -11.645 -2.049 1.00 96.38 220 THR A O 1
ATOM 1731 N N . LEU A 1 221 ? -9.951 -10.066 -0.718 1.00 94.44 221 LEU A N 1
ATOM 1732 C CA . LEU A 1 221 ? -9.489 -8.935 -1.519 1.00 94.44 221 LEU A CA 1
ATOM 1733 C C . LEU A 1 221 ? -7.971 -8.957 -1.697 1.00 94.44 221 LEU A C 1
ATOM 1735 O O . LEU A 1 221 ? -7.507 -8.850 -2.830 1.00 94.44 221 LEU A O 1
ATOM 1739 N N . TRP A 1 222 ? -7.193 -9.179 -0.632 1.00 95.56 222 TRP A N 1
ATOM 1740 C CA . TRP A 1 222 ? -5.740 -9.290 -0.770 1.00 95.56 222 TRP A CA 1
ATOM 1741 C C . TRP A 1 222 ? -5.321 -10.415 -1.712 1.00 95.56 222 TRP A C 1
ATOM 1743 O O . TRP A 1 222 ? -4.539 -10.182 -2.634 1.00 95.56 222 TRP A O 1
ATOM 1753 N N . VAL A 1 223 ? -5.858 -11.620 -1.507 1.00 95.62 223 VAL A N 1
ATOM 1754 C CA . VAL A 1 223 ? -5.506 -12.799 -2.306 1.00 95.62 223 VAL A CA 1
ATOM 1755 C C . VAL A 1 223 ? -5.934 -12.614 -3.758 1.00 95.62 223 VAL A C 1
ATOM 1757 O O . VAL A 1 223 ? -5.120 -12.804 -4.660 1.00 95.62 223 VAL A O 1
ATOM 1760 N N . THR A 1 224 ? -7.178 -12.197 -4.007 1.00 94.69 224 THR A N 1
ATOM 1761 C CA . THR A 1 224 ? -7.693 -12.026 -5.368 1.00 94.69 224 THR A CA 1
ATOM 1762 C C . THR A 1 224 ? -6.981 -10.896 -6.098 1.00 94.69 224 THR A C 1
ATOM 1764 O O . THR A 1 224 ? -6.592 -11.088 -7.245 1.00 94.69 224 THR A O 1
ATOM 1767 N N . SER A 1 225 ? -6.733 -9.748 -5.458 1.00 93.50 225 SER A N 1
ATOM 1768 C CA . SER A 1 225 ? -6.042 -8.628 -6.105 1.00 93.50 225 SER A CA 1
ATOM 1769 C C . SER A 1 225 ? -4.573 -8.943 -6.377 1.00 93.50 225 SER A C 1
ATOM 1771 O O . SER A 1 225 ? -4.083 -8.613 -7.457 1.00 93.50 225 SER A O 1
ATOM 1773 N N . ALA A 1 226 ? -3.879 -9.619 -5.453 1.00 94.50 226 ALA A N 1
ATOM 1774 C CA . ALA A 1 226 ? -2.517 -10.092 -5.692 1.00 94.50 226 ALA A CA 1
ATOM 1775 C C . ALA A 1 226 ? -2.477 -11.098 -6.850 1.00 94.50 226 ALA A C 1
ATOM 1777 O O . ALA A 1 226 ? -1.664 -10.951 -7.760 1.00 94.50 226 ALA A O 1
ATOM 1778 N N . TRP A 1 227 ? -3.380 -12.084 -6.847 1.00 93.06 227 TRP A N 1
ATOM 1779 C CA . TRP A 1 227 ? -3.465 -13.105 -7.889 1.00 93.06 227 TRP A CA 1
ATOM 1780 C C . TRP A 1 227 ? -3.739 -12.503 -9.267 1.00 93.06 227 TRP A C 1
ATOM 1782 O O . TRP A 1 227 ? -2.998 -12.773 -10.209 1.00 93.06 227 TRP A O 1
ATOM 1792 N N . TRP A 1 228 ? -4.763 -11.655 -9.386 1.00 91.38 228 TRP A N 1
ATOM 1793 C CA . TRP A 1 228 ? -5.114 -10.992 -10.642 1.00 91.38 228 TRP A CA 1
ATOM 1794 C C . TRP A 1 228 ? -3.979 -10.111 -11.159 1.00 91.38 228 TRP A C 1
ATOM 1796 O O . TRP A 1 228 ? -3.628 -10.204 -12.333 1.00 91.38 228 TRP A O 1
ATOM 1806 N N . SER A 1 229 ? -3.358 -9.315 -10.286 1.00 90.94 229 SER A N 1
ATOM 1807 C CA . SER A 1 229 ? -2.248 -8.442 -10.688 1.00 90.94 229 SER A CA 1
ATOM 1808 C C . SER A 1 229 ? -1.031 -9.254 -11.135 1.00 90.94 229 SER A C 1
ATOM 1810 O O . SER A 1 229 ? -0.428 -8.953 -12.160 1.00 90.94 229 SER A O 1
ATOM 1812 N N . LEU A 1 230 ? -0.690 -10.335 -10.422 1.00 89.94 230 LEU A N 1
ATOM 1813 C CA . LEU A 1 230 ? 0.378 -11.248 -10.838 1.00 89.94 230 LEU A CA 1
ATOM 1814 C C . LEU A 1 230 ? 0.055 -11.930 -12.163 1.00 89.94 230 LEU A C 1
ATOM 1816 O O . LEU A 1 230 ? 0.942 -12.032 -13.008 1.00 89.94 230 LEU A O 1
ATOM 1820 N N . LYS A 1 231 ? -1.196 -12.365 -12.360 1.00 88.06 231 LYS A N 1
ATOM 1821 C CA . LYS A 1 231 ? -1.638 -12.966 -13.618 1.00 88.06 231 LYS A CA 1
ATOM 1822 C C . LYS A 1 231 ? -1.410 -11.991 -14.771 1.00 88.06 231 LYS A C 1
ATOM 1824 O O . LYS A 1 231 ? -0.710 -12.343 -15.710 1.00 88.06 231 LYS A O 1
ATOM 1829 N N . ILE A 1 232 ? -1.903 -10.759 -14.649 1.00 86.56 232 ILE A N 1
ATOM 1830 C CA . ILE A 1 232 ? -1.765 -9.720 -15.678 1.00 86.56 232 ILE A CA 1
ATOM 1831 C C . ILE A 1 232 ? -0.295 -9.370 -15.942 1.00 86.56 232 ILE A C 1
ATOM 1833 O O . ILE A 1 232 ? 0.102 -9.192 -17.093 1.00 86.56 232 ILE A O 1
ATOM 1837 N N . LEU A 1 233 ? 0.525 -9.255 -14.898 1.00 84.69 233 LEU A N 1
ATOM 1838 C CA . LEU A 1 233 ? 1.926 -8.855 -15.033 1.00 84.69 233 LEU A CA 1
ATOM 1839 C C . LEU A 1 233 ? 2.827 -9.963 -15.584 1.00 84.69 233 LEU A C 1
ATOM 1841 O O . LEU A 1 233 ? 3.753 -9.666 -16.335 1.00 84.69 233 LEU A O 1
ATOM 1845 N N . CYS A 1 234 ? 2.576 -11.220 -15.213 1.00 80.06 234 CYS A N 1
ATOM 1846 C CA . CYS A 1 234 ? 3.470 -12.342 -15.516 1.00 80.06 234 CYS A CA 1
ATOM 1847 C C . CYS A 1 234 ? 3.025 -13.172 -16.720 1.00 80.06 234 CYS A C 1
ATOM 1849 O O . CYS A 1 234 ? 3.862 -13.817 -17.349 1.00 80.06 234 CYS A O 1
ATOM 1851 N N . TYR A 1 235 ? 1.727 -13.188 -17.015 1.00 64.38 235 TYR A N 1
ATOM 1852 C CA . TYR A 1 235 ? 1.145 -13.958 -18.100 1.00 64.38 235 TYR A CA 1
ATOM 1853 C C . TYR A 1 235 ? 0.513 -12.969 -19.070 1.00 64.38 235 TYR A C 1
ATOM 1855 O O . TYR A 1 235 ? -0.469 -12.298 -18.757 1.00 64.38 235 TYR A O 1
ATOM 1863 N N . ASN A 1 236 ? 1.123 -12.830 -20.243 1.00 54.59 236 ASN A N 1
ATOM 1864 C CA . ASN A 1 236 ? 0.419 -12.209 -21.348 1.00 54.59 236 ASN A CA 1
ATOM 1865 C C . ASN A 1 236 ? -0.703 -13.158 -21.781 1.00 54.59 236 ASN A C 1
ATOM 1867 O O . ASN A 1 236 ? -0.457 -14.342 -22.001 1.00 54.59 236 ASN A O 1
ATOM 1871 N N . GLU A 1 237 ? -1.911 -12.618 -21.897 1.00 45.75 237 GLU A N 1
ATOM 1872 C CA . GLU A 1 237 ? -2.748 -12.986 -23.032 1.00 45.75 237 GLU A CA 1
ATOM 1873 C C . GLU A 1 237 ? -2.025 -12.463 -24.282 1.00 45.75 237 GLU A C 1
ATOM 1875 O O . GLU A 1 237 ? -1.494 -11.342 -24.273 1.00 45.75 237 GLU A O 1
ATOM 1880 N N . ASP A 1 238 ? -1.887 -13.351 -25.263 1.00 39.22 238 ASP A N 1
ATOM 1881 C CA . ASP A 1 238 ? -1.428 -13.044 -26.618 1.00 39.22 238 ASP A CA 1
ATOM 1882 C C . ASP A 1 238 ? -2.337 -12.004 -27.291 1.00 39.22 238 ASP A C 1
ATOM 1884 O O . ASP A 1 238 ? -3.571 -12.066 -27.080 1.00 39.22 238 ASP A O 1
#

Foldseek 3Di:
DPDPLVVLLVVLVVVCVVDVLLVCLLCVLLPVLVVVCVVCVCLLDDCSVVVSVLVSLLSLLLSLLLSLLLSLLVCVLVVVPCLSLVQADLSSLQSQLVSSLVSSLVSLVSVLVVSCVSHVPCNLLSVQLSVQCSLSSSLSSLVSSLLLVPFAPSDNVHSVNRGDPVSSVVSSCSSNVLCVQASVLQSCLVVVNNQVVCVVVVHDPDPVVSCCRNPVRRVCCSVVSNVVSSCSRNHDDD

pLDDT: mean 85.48, std 12.01, range [39.22, 97.0]

Radius of gyration: 18.4 Å; chains: 1; bounding box: 53×39×50 Å

Sequence (238 aa):
MPLPFLAFLRKDLLLILREPKLAFAFLYPTFFIPAIVLTNPSLLRGGGILQLLSLLIFLICNYTTISSTAISAFERQVGDYNAALPRKGIKPVLAKALIITFIYSLIVFGIYQYLTIKIPSISNFLRLFTPFMIPTIFVLSLVGGTLEKHHGTGESKNVFKALTITGAIVSFLFSSVIPLFTSLPLTLYVTDGLGTFLKFLRIPETPQMKIFFGVLIPVTLWVTSAWWSLKILCYNED

Organism: Kosmotoga olearia (strain ATCC BAA-1733 / DSM 21960 / TBF 19.5.1) (NCBI:txid521045)